Protein AF-0000000078666763 (afdb_homodimer)

Sequence (244 aa):
MKDNGSQENIHEIMAHAELDLQSIKRAIGETTLKESLISRDDNYHRKIDWNVAKRFLNIIYLHGPIRKTRLAMKTGVNSTTCTKYVTWLIEVDWIDVNDCDEFRLTQAGLAVSKRINSEDNAMKDNGSQENIHEIMAHAELDLQSIKRAIGETTLKESLISRDDNYHRKIDWNVAKRFLNIIYLHGPIRKTRLAMKTGVNSTTCTKYVTWLIEVDWIDVNDCDEFRLTQAGLAVSKRINSEDNA

pLDDT: mean 76.59, std 23.51, range [27.2, 98.56]

Foldseek 3Di:
DPPPVVVVVVVVVVVVVVVVVQVVVLCVVLVVLVVVCPPDPVVVLPDDDVVLLLLLLQCCLVVPWAAQVVSCVSSVHDSVVSSSNVSVCVVVQQWGADPVRTIHGDPNVNVVNVVVVVVVVD/DDPPVVVVVVVVVVVVVVVVVQVVVLCVVLVVLVVVCPPDPVVVLPDDDVVLLLLLLQCCLVVPWAAQVVSCVSSVHDSVVSSSNLSVCVVVQQWGADPVRTIHGDPNVNVVNVVVVVVVVD

Nearest PDB structures (foldseek):
  5eeg-assembly1_A  TM=7.976E-01  e=1.706E-03  Streptomyces peucetius
  7pga-assembly1_B  TM=7.953E-01  e=2.067E-03  Streptomyces peucetius
  5eeg-assembly1_B  TM=7.974E-01  e=2.504E-03  Streptomyces peucetius
  4wxh-assembly1_A  TM=7.885E-01  e=2.669E-03  Streptomyces peucetius
  2hr3-assembly1_A  TM=5.430E-01  e=2.669E-03  Pseudomonas aeruginosa

Solvent-accessible surface area (backbone atoms only — not comparable to full-atom values): 13274 Å² total; per-residue (Å²): 133,82,71,62,65,58,56,52,50,49,52,51,50,47,51,51,47,49,50,47,45,49,48,43,49,45,40,45,54,42,41,55,48,37,52,63,53,60,67,55,75,68,72,72,77,26,62,39,49,50,66,58,54,47,43,51,46,49,52,33,68,73,71,35,69,39,37,66,70,61,47,19,61,74,62,70,48,51,71,70,58,38,51,54,49,53,52,50,34,38,73,67,46,27,33,45,70,49,100,81,61,20,40,32,65,31,74,61,23,46,54,44,45,52,50,54,55,51,56,70,71,98,136,81,72,62,66,55,56,53,49,49,51,51,49,48,51,51,46,49,50,47,46,49,47,44,49,43,41,45,54,42,41,56,48,37,54,64,52,60,67,54,75,70,74,72,75,29,63,39,49,49,67,58,54,49,43,52,46,48,52,34,67,74,69,34,69,38,38,67,69,60,47,21,60,74,62,69,47,52,70,68,58,36,50,53,50,54,52,49,36,39,74,67,45,27,33,45,68,50,97,84,60,20,38,31,65,32,74,62,23,46,54,46,45,51,50,54,56,51,58,72,71,99

Radius of gyration: 20.9 Å; Cα contacts (8 Å, |Δi|>4): 212; chains: 2; bounding box: 66×44×47 Å

Organism: Nitrososphaera gargensis (strain Ga9.2) (NCBI:txid1237085)

InterPro domains:
  IPR036388 Winged helix-like DNA-binding domain superfamily [G3DSA:1.10.10.10] (52-113)
  IPR036390 Winged helix DNA-binding domain superfamily [SSF46785] (56-116)

Structure (mmCIF, N/CA/C/O backbone):
data_AF-0000000078666763-model_v1
#
loop_
_entity.id
_entity.type
_entity.pdbx_description
1 polymer 'ArnR1-like winged helix-turn-helix domain-containing protein'
#
loop_
_atom_site.group_PDB
_atom_site.id
_atom_site.type_symbol
_atom_site.label_atom_id
_atom_site.label_alt_id
_atom_site.label_comp_id
_atom_site.label_asym_id
_atom_site.label_entity_id
_atom_site.label_seq_id
_atom_site.pdbx_PDB_ins_code
_atom_site.Cartn_x
_atom_site.Cartn_y
_atom_site.Cartn_z
_atom_site.occupancy
_atom_site.B_iso_or_equiv
_atom_site.auth_seq_id
_atom_site.auth_comp_id
_atom_site.auth_asym_id
_atom_site.auth_atom_id
_atom_site.pdbx_PDB_model_num
ATOM 1 N N . MET A 1 1 ? 45.219 -7.219 -25.781 1 27.33 1 MET A N 1
ATOM 2 C CA . MET A 1 1 ? 44.344 -6.316 -25.031 1 27.33 1 MET A CA 1
ATOM 3 C C . MET A 1 1 ? 42.875 -6.688 -25.234 1 27.33 1 MET A C 1
ATOM 5 O O . MET A 1 1 ? 42.312 -6.473 -26.312 1 27.33 1 MET A O 1
ATOM 9 N N . LYS A 1 2 ? 42.438 -7.855 -24.812 1 40.5 2 LYS A N 1
ATOM 10 C CA . LYS A 1 2 ? 41.156 -8.539 -24.859 1 40.5 2 LYS A CA 1
ATOM 11 C C . LYS A 1 2 ? 40.031 -7.609 -24.406 1 40.5 2 LYS A C 1
ATOM 13 O O . LYS A 1 2 ? 40.219 -6.758 -23.531 1 40.5 2 LYS A O 1
ATOM 18 N N . ASP A 1 3 ? 39.094 -7.258 -25.406 1 38.22 3 ASP A N 1
ATOM 19 C CA . ASP A 1 3 ? 37.938 -6.348 -25.469 1 38.22 3 ASP A CA 1
ATOM 20 C C . ASP A 1 3 ? 36.969 -6.594 -24.312 1 38.22 3 ASP A C 1
ATOM 22 O O . ASP A 1 3 ? 36.094 -7.453 -24.406 1 38.22 3 ASP A O 1
ATOM 26 N N . ASN A 1 4 ? 37.469 -6.559 -23.109 1 48.69 4 ASN A N 1
ATOM 27 C CA . ASN A 1 4 ? 36.656 -6.555 -21.891 1 48.69 4 ASN A CA 1
ATOM 28 C C . ASN A 1 4 ? 35.562 -5.512 -21.969 1 48.69 4 ASN A C 1
ATOM 30 O O . ASN A 1 4 ? 34.75 -5.383 -21.047 1 48.69 4 ASN A O 1
ATOM 34 N N . GLY A 1 5 ? 35.781 -4.566 -22.828 1 47.94 5 GLY A N 1
ATOM 35 C CA . GLY A 1 5 ? 34.75 -3.545 -22.953 1 47.94 5 GLY A CA 1
ATOM 36 C C . GLY A 1 5 ? 33.438 -4.07 -23.531 1 47.94 5 GLY A C 1
ATOM 37 O O . GLY A 1 5 ? 32.375 -3.516 -23.266 1 47.94 5 GLY A O 1
ATOM 38 N N . SER A 1 6 ? 33.656 -5.066 -24.438 1 53.84 6 SER A N 1
ATOM 39 C CA . SER A 1 6 ? 32.469 -5.543 -25.172 1 53.84 6 SER A CA 1
ATOM 40 C C . SER A 1 6 ? 31.547 -6.363 -24.281 1 53.84 6 SER A C 1
ATOM 42 O O . SER A 1 6 ? 30.328 -6.273 -24.406 1 53.84 6 SER A O 1
ATOM 44 N N . GLN A 1 7 ? 32.125 -7.113 -23.359 1 53.16 7 GLN A N 1
ATOM 45 C CA . GLN A 1 7 ? 31.281 -7.973 -22.531 1 53.16 7 GLN A CA 1
ATOM 46 C C . GLN A 1 7 ? 30.484 -7.152 -21.516 1 53.16 7 GLN A C 1
ATOM 48 O O . GLN A 1 7 ? 29.328 -7.465 -21.25 1 53.16 7 GLN A O 1
ATOM 53 N N . GLU A 1 8 ? 31.172 -6.125 -21.031 1 50.94 8 GLU A N 1
ATOM 54 C CA . GLU A 1 8 ? 30.453 -5.277 -20.078 1 50.94 8 GLU A CA 1
ATOM 55 C C . GLU A 1 8 ? 29.297 -4.543 -20.75 1 50.94 8 GLU A C 1
ATOM 57 O O . GLU A 1 8 ? 28.234 -4.387 -20.141 1 50.94 8 GLU A O 1
ATOM 62 N N . ASN A 1 9 ? 29.516 -4.184 -21.984 1 56 9 ASN A N 1
ATOM 63 C CA . ASN A 1 9 ? 28.438 -3.504 -22.703 1 56 9 ASN A CA 1
ATOM 64 C C . ASN A 1 9 ? 27.266 -4.434 -22.969 1 56 9 ASN A C 1
ATOM 66 O O . ASN A 1 9 ? 26.109 -4.023 -22.859 1 56 9 ASN A O 1
ATOM 70 N N . ILE A 1 10 ? 27.688 -5.672 -23.172 1 52.19 10 ILE A N 1
ATOM 71 C CA . ILE A 1 10 ? 26.625 -6.641 -23.438 1 52.19 10 ILE A CA 1
ATOM 72 C C . ILE A 1 10 ? 25.859 -6.914 -22.141 1 52.19 10 ILE A C 1
ATOM 74 O O . ILE A 1 10 ? 24.641 -7.062 -22.156 1 52.19 10 ILE A O 1
ATOM 78 N N . HIS A 1 11 ? 26.516 -6.906 -20.984 1 55.94 11 HIS A N 1
ATOM 79 C CA . HIS A 1 11 ? 25.828 -7.148 -19.719 1 55.94 11 HIS A CA 1
ATOM 80 C C . HIS A 1 11 ? 24.906 -5.992 -19.359 1 55.94 11 HIS A C 1
ATOM 82 O O . HIS A 1 11 ? 23.812 -6.211 -18.844 1 55.94 11 HIS A O 1
ATOM 88 N N . GLU A 1 12 ? 25.344 -4.836 -19.703 1 54.09 12 GLU A N 1
ATOM 89 C CA . GLU A 1 12 ? 24.516 -3.658 -19.453 1 54.09 12 GLU A CA 1
ATOM 90 C C . GLU A 1 12 ? 23.297 -3.637 -20.375 1 54.09 12 GLU A C 1
ATOM 92 O O . GLU A 1 12 ? 22.188 -3.336 -19.922 1 54.09 12 GLU A O 1
ATOM 97 N N . ILE A 1 13 ? 23.516 -3.977 -21.562 1 52.81 13 ILE A N 1
ATOM 98 C CA . ILE A 1 13 ? 22.422 -4.039 -22.516 1 52.81 13 ILE A CA 1
ATOM 99 C C . ILE A 1 13 ? 21.438 -5.141 -22.125 1 52.81 13 ILE A C 1
ATOM 101 O O . ILE A 1 13 ? 20.219 -4.953 -22.188 1 52.81 13 ILE A O 1
ATOM 105 N N . MET A 1 14 ? 21.969 -6.168 -21.641 1 53.22 14 MET A N 1
ATOM 106 C CA . MET A 1 14 ? 21.109 -7.27 -21.203 1 53.22 14 MET A CA 1
ATOM 107 C C . MET A 1 14 ? 20.312 -6.883 -19.953 1 53.22 14 MET A C 1
ATOM 109 O O . MET A 1 14 ? 19.141 -7.223 -19.828 1 53.22 14 MET A O 1
ATOM 113 N N . ALA A 1 15 ? 20.969 -6.176 -19.062 1 53.22 15 ALA A N 1
ATOM 114 C CA . ALA A 1 15 ? 20.266 -5.688 -17.875 1 53.22 15 ALA A CA 1
ATOM 115 C C . ALA A 1 15 ? 19.172 -4.688 -18.266 1 53.22 15 ALA A C 1
ATOM 117 O O . ALA A 1 15 ? 18.078 -4.715 -17.703 1 53.22 15 ALA A O 1
ATOM 118 N N . HIS A 1 16 ? 19.406 -3.834 -19.109 1 53.69 16 HIS A N 1
ATOM 119 C CA . HIS A 1 16 ? 18.406 -2.885 -19.594 1 53.69 16 HIS A CA 1
ATOM 120 C C . HIS A 1 16 ? 17.281 -3.6 -20.328 1 53.69 16 HIS A C 1
ATOM 122 O O . HIS A 1 16 ? 16.109 -3.238 -20.188 1 53.69 16 HIS A O 1
ATOM 128 N N . ALA A 1 17 ? 17.75 -4.555 -21.156 1 51.25 17 ALA A N 1
ATOM 129 C CA . ALA A 1 17 ? 16.734 -5.328 -21.891 1 51.25 17 ALA A CA 1
ATOM 130 C C . ALA A 1 17 ? 15.844 -6.109 -20.922 1 51.25 17 ALA A C 1
ATOM 132 O O . ALA A 1 17 ? 14.641 -6.223 -21.156 1 51.25 17 ALA A O 1
ATOM 133 N N . GLU A 1 18 ? 16.375 -6.664 -19.922 1 51 18 GLU A N 1
ATOM 134 C CA . GLU A 1 18 ? 15.617 -7.371 -18.891 1 51 18 GLU A CA 1
ATOM 135 C C . GLU A 1 18 ? 14.688 -6.418 -18.141 1 51 18 GLU A C 1
ATOM 137 O O . GLU A 1 18 ? 13.539 -6.758 -17.844 1 51 18 GLU A O 1
ATOM 142 N N . LEU A 1 19 ? 15.133 -5.305 -17.891 1 50.69 19 LEU A N 1
ATOM 143 C CA . LEU A 1 19 ? 14.297 -4.289 -17.266 1 50.69 19 LEU A CA 1
ATOM 144 C C . LEU A 1 19 ? 13.156 -3.883 -18.203 1 50.69 19 LEU A C 1
ATOM 146 O O . LEU A 1 19 ? 12.016 -3.711 -17.75 1 50.69 19 LEU A O 1
ATOM 150 N N . ASP A 1 20 ? 13.539 -3.711 -19.422 1 49.25 20 ASP A N 1
ATOM 151 C CA . ASP A 1 20 ? 12.516 -3.408 -20.422 1 49.25 20 ASP A CA 1
ATOM 152 C C . ASP A 1 20 ? 11.516 -4.555 -20.547 1 49.25 20 ASP A C 1
ATOM 154 O O . ASP A 1 20 ? 10.305 -4.324 -20.609 1 49.25 20 ASP A O 1
ATOM 158 N N . LEU A 1 21 ? 12.055 -5.672 -20.609 1 47.97 21 LEU A N 1
ATOM 159 C CA . LEU A 1 21 ? 11.188 -6.844 -20.719 1 47.97 21 LEU A CA 1
ATOM 160 C C . LEU A 1 21 ? 10.336 -7.004 -19.453 1 47.97 21 LEU A C 1
ATOM 162 O O . LEU A 1 21 ? 9.156 -7.348 -19.547 1 47.97 21 LEU A O 1
ATOM 166 N N . GLN A 1 22 ? 10.953 -6.805 -18.391 1 50.94 22 GLN A N 1
ATOM 167 C CA . GLN A 1 22 ? 10.172 -6.836 -17.172 1 50.94 22 GLN A CA 1
ATOM 168 C C . GLN A 1 22 ? 9.133 -5.719 -17.141 1 50.94 22 GLN A C 1
ATOM 170 O O . GLN A 1 22 ? 8 -5.922 -16.688 1 50.94 22 GLN A O 1
ATOM 175 N N . SER A 1 23 ? 9.523 -4.602 -17.625 1 52.75 23 SER A N 1
ATOM 176 C CA . SER A 1 23 ? 8.578 -3.498 -17.781 1 52.75 23 SER A CA 1
ATOM 177 C C . SER A 1 23 ? 7.465 -3.859 -18.75 1 52.75 23 SER A C 1
ATOM 179 O O . SER A 1 23 ? 6.297 -3.533 -18.516 1 52.75 23 SER A O 1
ATOM 181 N N . ILE A 1 24 ? 7.906 -4.457 -19.828 1 46.31 24 ILE A N 1
ATOM 182 C CA . ILE A 1 24 ? 6.938 -4.895 -20.828 1 46.31 24 ILE A CA 1
ATOM 183 C C . ILE A 1 24 ? 6.055 -5.996 -20.25 1 46.31 24 ILE A C 1
ATOM 185 O O . ILE A 1 24 ? 4.832 -5.969 -20.406 1 46.31 24 ILE A O 1
ATOM 189 N N . LYS A 1 25 ? 6.684 -6.93 -19.766 1 47.06 25 LYS A N 1
ATOM 190 C CA . LYS A 1 25 ? 5.91 -8 -19.141 1 47.06 25 LYS A CA 1
ATOM 191 C C . LYS A 1 25 ? 5.012 -7.461 -18.031 1 47.06 25 LYS A C 1
ATOM 193 O O . LYS A 1 25 ? 3.867 -7.895 -17.891 1 47.06 25 LYS A O 1
ATOM 198 N N . ARG A 1 26 ? 5.691 -6.605 -17.344 1 48.78 26 ARG A N 1
ATOM 199 C CA . ARG A 1 26 ? 4.887 -5.863 -16.375 1 48.78 26 ARG A CA 1
ATOM 200 C C . ARG A 1 26 ? 3.773 -5.086 -17.078 1 48.78 26 ARG A C 1
ATOM 202 O O . ARG A 1 26 ? 2.635 -5.066 -16.609 1 48.78 26 ARG A O 1
ATOM 209 N N . ALA A 1 27 ? 4.074 -4.504 -18.062 1 50.03 27 ALA A N 1
ATOM 210 C CA . ALA A 1 27 ? 3.088 -3.779 -18.859 1 50.03 27 ALA A CA 1
ATOM 211 C C . ALA A 1 27 ? 2.033 -4.727 -19.422 1 50.03 27 ALA A C 1
ATOM 213 O O . ALA A 1 27 ? 0.843 -4.402 -19.438 1 50.03 27 ALA A O 1
ATOM 214 N N . ILE A 1 28 ? 2.469 -5.727 -19.891 1 48.28 28 ILE A N 1
ATOM 215 C CA . ILE A 1 28 ? 1.56 -6.719 -20.453 1 48.28 28 ILE A CA 1
ATOM 216 C C . ILE A 1 28 ? 0.741 -7.367 -19.344 1 48.28 28 ILE A C 1
ATOM 218 O O . ILE A 1 28 ? -0.472 -7.543 -19.484 1 48.28 28 ILE A O 1
ATOM 222 N N . GLY A 1 29 ? 1.419 -7.922 -18.391 1 45.53 29 GLY A N 1
ATOM 223 C CA . GLY A 1 29 ? 0.649 -8.406 -17.266 1 45.53 29 GLY A CA 1
ATOM 224 C C . GLY A 1 29 ? -0.289 -7.355 -16.688 1 45.53 29 GLY A C 1
ATOM 225 O O . GLY A 1 29 ? -1.446 -7.652 -16.391 1 45.53 29 GLY A O 1
ATOM 226 N N . GLU A 1 30 ? 0.349 -6.203 -16.594 1 46.59 30 GLU A N 1
ATOM 227 C CA . GLU A 1 30 ? -0.453 -5.047 -16.188 1 46.59 30 GLU A CA 1
ATOM 228 C C 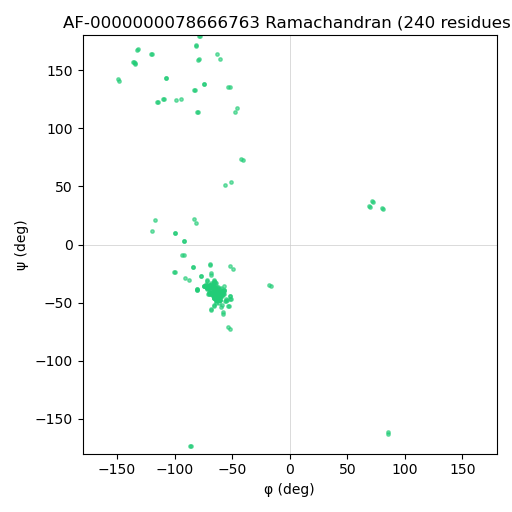. GLU A 1 30 ? -1.526 -4.738 -17.234 1 46.59 30 GLU A C 1
ATOM 230 O O . GLU A 1 30 ? -2.656 -4.395 -16.875 1 46.59 30 GLU A O 1
ATOM 235 N N . THR A 1 31 ? -1.055 -4.703 -18.406 1 47.53 31 THR A N 1
ATOM 236 C CA . THR A 1 31 ? -2.023 -4.422 -19.453 1 47.53 31 THR A CA 1
ATOM 237 C C . THR A 1 31 ? -3.148 -5.449 -19.453 1 47.53 31 THR A C 1
ATOM 239 O O . THR A 1 31 ? -4.32 -5.098 -19.594 1 47.53 31 THR A O 1
ATOM 242 N N . THR A 1 32 ? -2.828 -6.703 -19.594 1 47.62 32 THR A N 1
ATOM 243 C CA . THR A 1 32 ? -3.898 -7.691 -19.516 1 47.62 32 THR A CA 1
ATOM 244 C C . THR A 1 32 ? -4.699 -7.531 -18.234 1 47.62 32 THR A C 1
ATOM 246 O O . THR A 1 32 ? -5.93 -7.59 -18.25 1 47.62 32 THR A O 1
ATOM 249 N N . LEU A 1 33 ? -4.051 -7.527 -17.234 1 45.28 33 LEU A N 1
ATOM 250 C CA . LEU A 1 33 ? -4.73 -7.289 -15.961 1 45.28 33 LEU A CA 1
ATOM 251 C C . LEU A 1 33 ? -5.445 -5.941 -15.977 1 45.28 33 LEU A C 1
ATOM 253 O O . LEU A 1 33 ? -6.578 -5.832 -15.5 1 45.28 33 LEU A O 1
ATOM 257 N N . LYS A 1 34 ? -4.746 -4.98 -16.484 1 44.53 34 LYS A N 1
ATOM 258 C CA . LYS A 1 34 ? -5.387 -3.676 -16.641 1 44.53 34 LYS A CA 1
ATOM 259 C C . LYS A 1 34 ? -6.629 -3.771 -17.531 1 44.53 34 LYS A C 1
ATOM 261 O O . LYS A 1 34 ? -7.652 -3.146 -17.234 1 44.53 34 LYS A O 1
ATOM 266 N N . GLU A 1 35 ? -6.43 -4.316 -18.609 1 44.88 35 GLU A N 1
ATOM 267 C CA . GLU A 1 35 ? -7.617 -4.488 -19.438 1 44.88 35 GLU A CA 1
ATOM 268 C C . GLU A 1 35 ? -8.742 -5.172 -18.656 1 44.88 35 GLU A C 1
ATOM 270 O O . GLU A 1 35 ? -9.906 -4.809 -18.797 1 44.88 35 GLU A O 1
ATOM 275 N N . SER A 1 36 ? -8.438 -6.164 -18 1 42.41 36 SER A N 1
ATOM 276 C CA . SER A 1 36 ? -9.43 -6.828 -17.172 1 42.41 36 SER A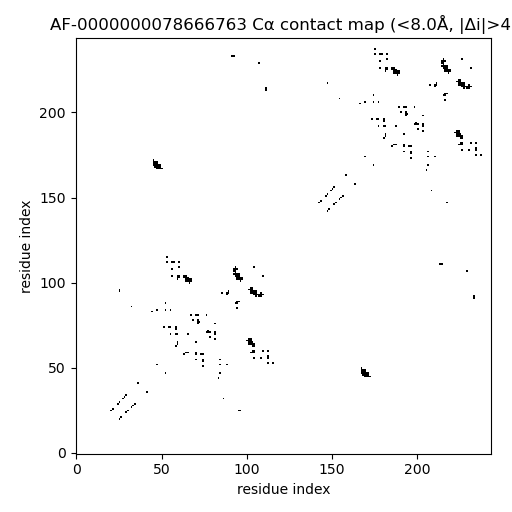 CA 1
ATOM 277 C C . SER A 1 36 ? -9.93 -5.898 -16.062 1 42.41 36 SER A C 1
ATOM 279 O O . SER A 1 36 ? -11.086 -5.98 -15.656 1 42.41 36 SER A O 1
ATOM 281 N N . LEU A 1 37 ? -9.117 -5.121 -15.531 1 41.28 37 LEU A N 1
ATOM 282 C CA . LEU A 1 37 ? -9.43 -4.125 -14.508 1 41.28 37 LEU A CA 1
ATOM 283 C C . LEU A 1 37 ? -10.164 -2.934 -15.117 1 41.28 37 LEU A C 1
ATOM 285 O O . LEU A 1 37 ? -10.938 -2.264 -14.438 1 41.28 37 LEU A O 1
ATOM 289 N N . ILE A 1 38 ? -9.812 -2.611 -16.25 1 42.47 38 ILE A N 1
ATOM 290 C CA . ILE A 1 38 ? -10.422 -1.459 -16.906 1 42.47 38 ILE A CA 1
ATOM 291 C C . ILE A 1 38 ? -11.922 -1.703 -17.078 1 42.47 38 ILE A C 1
ATOM 293 O O . ILE A 1 38 ? -12.703 -0.755 -17.203 1 42.47 38 ILE A O 1
ATOM 297 N N . SER A 1 39 ? -12.273 -2.846 -17.625 1 40.69 39 SER A N 1
ATOM 298 C CA . SER A 1 39 ? -13.688 -2.791 -17.969 1 40.69 39 SER A CA 1
ATOM 299 C C . SER A 1 39 ? -14.539 -2.4 -16.766 1 40.69 39 SER A C 1
ATOM 301 O O . SER A 1 39 ? -15.672 -1.937 -16.938 1 40.69 39 SER A O 1
ATOM 303 N N . ARG A 1 40 ? -14.617 -3.393 -15.805 1 37.53 40 ARG A N 1
ATOM 304 C CA . ARG A 1 40 ? -15.727 -3.287 -14.859 1 37.53 40 ARG A CA 1
ATOM 305 C C . ARG A 1 40 ? -15.609 -2.02 -14.023 1 37.53 40 ARG A C 1
ATOM 307 O O . ARG A 1 40 ? -14.531 -1.443 -13.906 1 37.53 40 ARG A O 1
ATOM 314 N N . ASP A 1 41 ? -16.75 -1.505 -13.258 1 41.44 41 ASP A N 1
ATOM 315 C CA . ASP A 1 41 ? -17.047 -0.336 -12.438 1 41.44 41 ASP A CA 1
ATOM 316 C C . ASP A 1 41 ? -15.875 0.007 -11.516 1 41.44 41 ASP A C 1
ATOM 318 O O . ASP A 1 41 ? -15.555 -0.753 -10.602 1 41.44 41 ASP A O 1
ATOM 322 N N . ASP A 1 42 ? -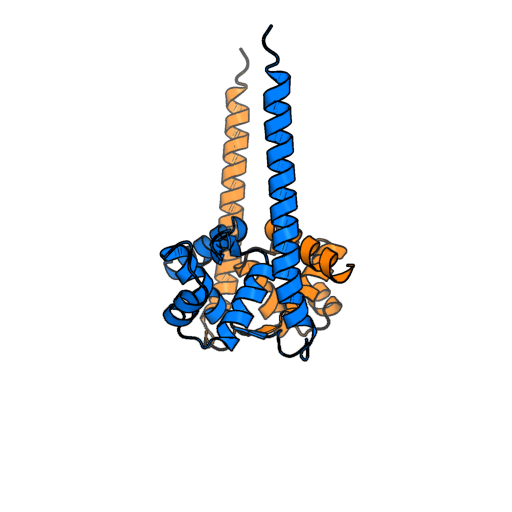14.797 0.547 -12.031 1 45.12 42 ASP A N 1
ATOM 323 C CA . ASP A 1 42 ? -13.547 1.057 -11.461 1 45.12 42 ASP A CA 1
ATOM 324 C C . ASP A 1 42 ? -13.688 1.32 -9.969 1 45.12 42 ASP A C 1
ATOM 326 O O . ASP A 1 42 ? -12.695 1.359 -9.242 1 45.12 42 ASP A O 1
ATOM 330 N N . ASN A 1 43 ? -14.867 1.746 -9.664 1 47.09 43 ASN A N 1
ATOM 331 C CA . ASN A 1 43 ? -15.141 2.238 -8.32 1 47.09 43 ASN A CA 1
ATOM 332 C C . ASN A 1 43 ? -15.055 1.118 -7.289 1 47.09 43 ASN A C 1
ATOM 334 O O . ASN A 1 43 ? -14.734 1.364 -6.125 1 47.09 43 ASN A O 1
ATOM 338 N N . TYR A 1 44 ? -15.695 -0.039 -7.727 1 45.53 44 TYR A N 1
ATOM 339 C CA . TYR A 1 44 ? -15.844 -1.143 -6.785 1 45.53 44 TYR A CA 1
ATOM 340 C C . TYR A 1 44 ? -14.484 -1.59 -6.25 1 45.53 44 TYR A C 1
ATOM 342 O O . TYR A 1 44 ? -14.352 -1.908 -5.066 1 45.53 44 TYR A O 1
ATOM 350 N N . HIS A 1 45 ? -13.5 -1.521 -7.133 1 53.06 45 HIS A N 1
ATOM 351 C CA . HIS A 1 45 ? -12.242 -2.242 -6.949 1 53.06 45 HIS A CA 1
ATOM 352 C C . HIS A 1 45 ? -11.289 -1.468 -6.043 1 53.06 45 HIS A C 1
ATOM 354 O O . HIS A 1 45 ? -10.133 -1.863 -5.867 1 53.06 45 HIS A O 1
ATOM 360 N N . ARG A 1 46 ? -12.102 -0.581 -5.27 1 72.38 46 ARG A N 1
ATOM 361 C CA . ARG A 1 46 ? -11 0.207 -4.727 1 72.38 46 ARG A CA 1
ATOM 362 C C . ARG A 1 46 ? -10.969 0.126 -3.205 1 72.38 46 ARG A C 1
ATOM 364 O O . ARG A 1 46 ? -10.242 0.879 -2.555 1 72.38 46 ARG A O 1
ATOM 371 N N . LYS A 1 47 ? -11.789 -0.833 -2.771 1 91 47 LYS A N 1
ATOM 372 C CA . LYS A 1 47 ? -11.734 -1.013 -1.323 1 91 47 LYS A CA 1
ATOM 373 C C . LYS A 1 47 ? -10.828 -2.186 -0.953 1 91 47 LYS A C 1
ATOM 375 O O . LYS A 1 47 ? -11.07 -3.32 -1.367 1 91 47 LYS A O 1
ATOM 380 N N . ILE A 1 48 ? -9.898 -1.95 -0.171 1 93.56 48 ILE A N 1
ATOM 381 C CA . ILE A 1 48 ? -8.93 -2.953 0.248 1 93.56 48 ILE A CA 1
ATOM 382 C C . ILE A 1 48 ? -9.078 -3.219 1.745 1 93.56 48 ILE A C 1
ATOM 384 O O . ILE A 1 48 ? -9.141 -2.283 2.545 1 93.56 48 ILE A O 1
ATOM 388 N N . ASP A 1 49 ? -9.312 -4.461 2.002 1 93.62 49 ASP A N 1
ATOM 389 C CA . ASP A 1 49 ? -9.148 -4.887 3.389 1 93.62 49 ASP A CA 1
ATOM 390 C C . ASP A 1 49 ? -7.676 -5.129 3.719 1 93.62 49 ASP A C 1
ATOM 392 O O . ASP A 1 49 ? -7.066 -6.074 3.213 1 93.62 49 ASP A O 1
ATOM 396 N N . TRP A 1 50 ? -7.117 -4.379 4.555 1 93.19 50 TRP A N 1
ATOM 397 C CA . TRP A 1 50 ? -5.688 -4.402 4.832 1 93.19 50 TRP A CA 1
ATOM 398 C C . TRP A 1 50 ? -5.277 -5.73 5.461 1 93.19 50 TRP A C 1
ATOM 400 O O . TRP A 1 50 ? -4.18 -6.234 5.207 1 93.19 50 TRP A O 1
ATOM 410 N N . ASN A 1 51 ? -6.137 -6.371 6.242 1 92.31 51 ASN A N 1
ATOM 411 C CA . ASN A 1 51 ? -5.809 -7.668 6.828 1 92.31 51 ASN A CA 1
ATOM 412 C C . ASN A 1 51 ? -5.703 -8.758 5.762 1 92.31 51 ASN A C 1
ATOM 414 O O . ASN A 1 51 ? -4.867 -9.656 5.859 1 92.31 51 ASN A O 1
ATOM 418 N N . VAL A 1 52 ? -6.566 -8.609 4.797 1 94.88 52 VAL A N 1
ATOM 419 C CA . VAL A 1 52 ? -6.5 -9.562 3.695 1 94.88 52 VAL A CA 1
ATOM 420 C C . VAL A 1 52 ? -5.223 -9.336 2.891 1 94.88 52 VAL A C 1
ATOM 422 O O . VAL A 1 52 ? -4.512 -10.289 2.561 1 94.88 52 VAL A O 1
ATOM 425 N N . ALA A 1 53 ? -4.875 -8.086 2.627 1 96.12 53 ALA A N 1
ATOM 426 C CA . ALA A 1 53 ? -3.637 -7.766 1.919 1 96.12 53 ALA A CA 1
ATOM 427 C C . ALA A 1 53 ? -2.422 -8.297 2.672 1 96.12 53 ALA A C 1
ATOM 429 O O . ALA A 1 53 ? -1.51 -8.867 2.066 1 96.12 53 ALA A O 1
ATOM 430 N N . LYS A 1 54 ? -2.436 -8.188 3.969 1 95.38 54 LYS A N 1
ATOM 431 C CA . LYS A 1 54 ? -1.355 -8.703 4.805 1 95.38 54 LYS A CA 1
ATOM 432 C C . LYS A 1 54 ? -1.237 -10.219 4.68 1 95.38 54 LYS A C 1
ATOM 434 O O . LYS A 1 54 ? -0.131 -10.766 4.66 1 95.38 54 LYS A O 1
ATOM 439 N N . ARG A 1 55 ? -2.363 -10.828 4.609 1 95.81 55 ARG A N 1
ATOM 440 C CA . ARG A 1 55 ? -2.369 -12.281 4.477 1 95.81 55 ARG A CA 1
ATOM 441 C C . ARG A 1 55 ? -1.686 -12.711 3.184 1 95.81 55 ARG A C 1
ATOM 443 O O . ARG A 1 55 ? -0.916 -13.68 3.174 1 95.81 55 ARG A O 1
ATOM 450 N N . PHE A 1 56 ? -1.969 -12.023 2.131 1 97.81 56 PHE A N 1
ATOM 451 C CA . PHE A 1 56 ? -1.32 -12.32 0.859 1 97.81 56 PHE A CA 1
ATOM 452 C C . PHE A 1 56 ? 0.19 -12.156 0.969 1 97.81 56 PHE A C 1
ATOM 454 O O . PHE A 1 56 ? 0.948 -13.047 0.583 1 97.81 56 PHE A O 1
ATOM 461 N N . LEU A 1 57 ? 0.614 -11.047 1.539 1 97.81 57 LEU A N 1
ATOM 462 C CA . LEU A 1 57 ? 2.033 -10.742 1.682 1 97.81 57 LEU A CA 1
ATOM 463 C C . LEU A 1 57 ? 2.727 -11.789 2.555 1 97.81 57 LEU A C 1
ATOM 465 O O . LEU A 1 57 ? 3.82 -12.25 2.227 1 97.81 57 LEU A O 1
ATOM 469 N N . ASN A 1 58 ? 2.029 -12.141 3.586 1 96.81 58 ASN A N 1
ATOM 470 C CA . ASN A 1 58 ? 2.604 -13.094 4.531 1 96.81 58 ASN A CA 1
ATOM 471 C C . ASN A 1 58 ? 2.799 -14.469 3.893 1 96.81 58 ASN A C 1
ATOM 473 O O . ASN A 1 58 ? 3.838 -15.102 4.082 1 96.81 58 ASN A O 1
ATOM 477 N N . ILE A 1 59 ? 1.809 -14.922 3.146 1 98.06 59 ILE A N 1
ATOM 478 C CA . ILE A 1 59 ? 1.882 -16.234 2.508 1 98.06 59 ILE A CA 1
ATOM 479 C C . ILE A 1 59 ? 3.016 -16.25 1.484 1 98.06 59 ILE A C 1
ATOM 481 O O . ILE A 1 59 ? 3.799 -17.203 1.43 1 98.06 59 ILE A O 1
ATOM 485 N N . ILE A 1 60 ? 3.137 -15.18 0.716 1 98.44 60 ILE A N 1
ATOM 486 C CA . ILE A 1 60 ? 4.184 -15.117 -0.298 1 98.44 60 ILE A CA 1
ATOM 487 C C . ILE A 1 60 ? 5.547 -14.992 0.377 1 98.44 60 ILE A C 1
ATOM 489 O O . ILE A 1 60 ? 6.535 -15.562 -0.093 1 98.44 60 ILE A O 1
ATOM 493 N N . TYR A 1 61 ? 5.574 -14.25 1.438 1 97.5 61 TYR A N 1
ATOM 494 C CA . TYR A 1 61 ? 6.805 -14.062 2.203 1 97.5 61 TYR A CA 1
ATOM 495 C C . TYR A 1 61 ? 7.297 -15.391 2.764 1 97.5 61 TYR A C 1
ATOM 497 O O . TYR A 1 61 ? 8.484 -15.711 2.666 1 97.5 61 TYR A O 1
ATOM 505 N N . LEU A 1 62 ? 6.43 -16.172 3.307 1 96.44 62 LEU A N 1
ATOM 506 C CA . LEU A 1 62 ? 6.777 -17.406 3.986 1 96.44 62 LEU A CA 1
ATOM 507 C C . LEU A 1 62 ? 7.012 -18.531 2.982 1 96.44 62 LEU A C 1
ATOM 509 O O . LEU A 1 62 ? 7.93 -19.344 3.152 1 96.44 62 LEU A O 1
ATOM 513 N N . HIS A 1 63 ? 6.234 -18.641 1.917 1 96.69 63 HIS A N 1
ATOM 514 C CA . HIS A 1 63 ? 6.254 -19.734 0.961 1 96.69 63 HIS A CA 1
ATOM 515 C C . HIS A 1 63 ? 7.266 -19.484 -0.152 1 96.69 63 HIS A C 1
ATOM 517 O O . HIS A 1 63 ? 7.836 -20.422 -0.706 1 96.69 63 HIS A O 1
ATOM 523 N N . GLY A 1 64 ? 7.484 -18.203 -0.468 1 97.31 64 GLY A N 1
ATOM 524 C CA . GLY A 1 64 ? 8.195 -17.859 -1.688 1 97.31 64 GLY A CA 1
ATOM 525 C C . GLY A 1 64 ? 7.301 -17.797 -2.91 1 97.31 64 GLY A C 1
ATOM 526 O O . GLY A 1 64 ? 6.086 -17.625 -2.787 1 97.31 64 GLY A O 1
ATOM 527 N N . PRO A 1 65 ? 7.895 -17.875 -4.074 1 98.31 65 PRO A N 1
ATOM 528 C CA . PRO A 1 65 ? 7.094 -17.797 -5.301 1 98.31 65 PRO A CA 1
ATOM 529 C C . PRO A 1 65 ? 5.949 -18.812 -5.312 1 98.31 65 PRO A C 1
ATOM 531 O O . PRO A 1 65 ? 6.145 -19.984 -4.949 1 98.31 65 PRO A O 1
ATOM 534 N N . ILE A 1 66 ? 4.703 -18.359 -5.742 1 98.56 66 ILE A N 1
ATOM 535 C CA . ILE A 1 66 ? 3.512 -19.203 -5.605 1 98.56 66 ILE A CA 1
ATOM 536 C C . ILE A 1 66 ? 2.535 -18.891 -6.738 1 98.56 66 ILE A C 1
ATOM 538 O O . ILE A 1 66 ? 2.344 -17.734 -7.105 1 98.56 66 ILE A O 1
ATOM 542 N N . ARG A 1 67 ? 1.91 -19.891 -7.223 1 98.38 67 ARG A N 1
ATOM 543 C CA . ARG A 1 67 ? 0.924 -19.734 -8.289 1 9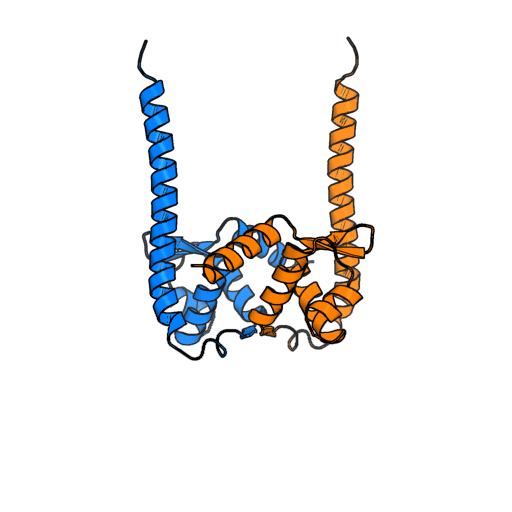8.38 67 ARG A CA 1
ATOM 544 C C . ARG A 1 67 ? -0.409 -19.25 -7.73 1 98.38 67 ARG A C 1
ATOM 546 O O . ARG A 1 67 ? -0.71 -19.453 -6.555 1 98.38 67 ARG A O 1
ATOM 553 N N . LYS A 1 68 ? -1.228 -18.656 -8.602 1 97.69 68 LYS A N 1
ATOM 554 C CA . LYS A 1 68 ? -2.484 -18.016 -8.227 1 97.69 68 LYS A CA 1
ATOM 555 C C . LYS A 1 68 ? -3.387 -18.984 -7.465 1 97.69 68 LYS A C 1
ATOM 557 O O . LYS A 1 68 ? -3.934 -18.641 -6.414 1 97.69 68 LYS A O 1
ATOM 562 N N . THR A 1 69 ? -3.521 -20.188 -8.055 1 97.25 69 THR A N 1
ATOM 563 C CA . THR A 1 69 ? -4.445 -21.156 -7.473 1 97.25 69 THR A CA 1
ATOM 564 C C . THR A 1 69 ? -4.023 -21.516 -6.055 1 97.25 69 THR A C 1
ATOM 566 O O . THR A 1 69 ? -4.855 -21.562 -5.145 1 97.25 69 THR A O 1
ATOM 569 N N . ARG A 1 70 ? -2.752 -21.828 -5.828 1 98.31 70 ARG A N 1
ATOM 570 C CA . ARG A 1 70 ? -2.234 -22.156 -4.508 1 98.31 70 ARG A CA 1
ATOM 571 C C . ARG A 1 70 ? -2.324 -20.969 -3.561 1 98.31 70 ARG A C 1
ATOM 573 O O . ARG A 1 70 ? -2.617 -21.141 -2.375 1 98.31 70 ARG A O 1
ATOM 580 N N . LEU A 1 71 ? -2.08 -19.781 -4.07 1 98.44 71 LEU A N 1
ATOM 581 C CA . LEU A 1 71 ? -2.193 -18.578 -3.271 1 98.44 71 LEU A CA 1
ATOM 582 C C . LEU A 1 71 ? -3.623 -18.375 -2.775 1 98.44 71 LEU A C 1
ATOM 584 O O . LEU A 1 71 ? -3.84 -18.078 -1.6 1 98.44 71 LEU A O 1
ATOM 588 N N . ALA A 1 72 ? -4.609 -18.578 -3.68 1 97.88 72 ALA A N 1
ATOM 589 C CA . ALA A 1 72 ? -6.02 -18.453 -3.305 1 97.88 72 ALA A CA 1
ATOM 590 C C . ALA A 1 72 ? -6.371 -19.438 -2.193 1 97.88 72 ALA A C 1
ATOM 592 O O . ALA A 1 72 ? -7.012 -19.078 -1.206 1 97.88 72 ALA A O 1
ATOM 593 N N . MET A 1 73 ? -5.855 -20.625 -2.352 1 98.19 73 MET A N 1
ATOM 594 C CA . MET A 1 73 ? -6.129 -21.672 -1.366 1 98.19 73 MET A CA 1
ATOM 595 C C . MET A 1 73 ? -5.504 -21.328 -0.02 1 98.19 73 MET A C 1
ATOM 597 O O . MET A 1 73 ? -6.16 -21.422 1.018 1 98.19 73 MET A O 1
ATOM 601 N N . LYS A 1 74 ? -4.324 -20.922 -0.023 1 97.88 74 LYS A N 1
ATOM 602 C CA . LYS A 1 74 ? -3.592 -20.672 1.215 1 97.88 74 LYS A CA 1
ATOM 603 C C . LYS A 1 74 ? -4.098 -19.422 1.914 1 97.88 74 LYS A C 1
ATOM 605 O O . LYS A 1 74 ? -4.016 -19.312 3.139 1 97.88 74 LYS A O 1
ATOM 610 N N . THR A 1 75 ? -4.59 -18.406 1.188 1 97.25 75 THR A N 1
ATOM 611 C CA . THR A 1 75 ? -5.109 -17.188 1.773 1 97.25 75 THR A CA 1
ATOM 612 C C . THR A 1 75 ? -6.562 -17.359 2.201 1 97.25 75 THR A C 1
ATOM 614 O O . THR A 1 75 ? -7.109 -16.531 2.932 1 97.25 75 THR A O 1
ATOM 617 N N . GLY A 1 76 ? -7.199 -18.344 1.662 1 96.94 76 GLY A N 1
ATOM 618 C CA . GLY A 1 76 ? -8.578 -18.625 2.039 1 96.94 76 GLY A CA 1
ATOM 619 C C . GLY A 1 76 ? -9.578 -17.734 1.339 1 96.94 76 GLY A C 1
ATOM 620 O O . GLY A 1 76 ? -10.586 -17.344 1.932 1 96.94 76 GLY A O 1
ATOM 621 N N . VAL A 1 77 ? -9.297 -17.312 0.173 1 96.5 77 VAL A N 1
ATOM 622 C CA . VAL A 1 77 ? -10.219 -16.453 -0.566 1 96.5 77 VAL A CA 1
ATOM 623 C C . VAL A 1 77 ? -10.625 -17.141 -1.871 1 96.5 77 VAL A C 1
ATOM 625 O O . VAL A 1 77 ? -9.992 -18.109 -2.295 1 96.5 77 VAL A O 1
ATOM 628 N N . ASN A 1 78 ? -11.68 -16.672 -2.506 1 95.5 78 ASN A N 1
ATOM 629 C CA . ASN A 1 78 ? -12.07 -17.188 -3.816 1 95.5 78 ASN A CA 1
ATOM 630 C C . ASN A 1 78 ? -11.258 -16.547 -4.934 1 95.5 78 ASN A C 1
ATOM 632 O O . ASN A 1 78 ? -10.531 -15.578 -4.699 1 95.5 78 ASN A O 1
ATOM 636 N N . SER A 1 79 ? -11.414 -17.062 -6.09 1 95 79 SER A N 1
ATOM 637 C CA . SER A 1 79 ? -10.617 -16.656 -7.238 1 95 79 SER A CA 1
ATOM 638 C C . SER A 1 79 ? -10.805 -15.172 -7.539 1 95 79 SER A C 1
ATOM 640 O O . SER A 1 79 ? -9.852 -14.477 -7.906 1 95 79 SER A O 1
ATOM 642 N N . THR A 1 80 ? -11.969 -14.633 -7.406 1 93.38 80 THR A N 1
ATOM 643 C CA . THR A 1 80 ? -12.273 -13.227 -7.668 1 93.38 80 THR A CA 1
ATOM 644 C C . THR A 1 80 ? -11.547 -12.328 -6.676 1 93.38 80 THR A C 1
ATOM 646 O O . THR A 1 80 ? -10.891 -11.359 -7.066 1 93.38 80 THR A O 1
ATOM 649 N N . THR A 1 81 ? -11.648 -12.742 -5.41 1 94.5 81 THR A N 1
ATOM 650 C CA . THR A 1 81 ? -10.977 -11.977 -4.367 1 94.5 81 THR A CA 1
ATOM 651 C C . THR A 1 81 ? -9.461 -12.07 -4.52 1 94.5 81 THR A C 1
ATOM 653 O O . THR A 1 81 ? -8.75 -11.078 -4.328 1 94.5 81 THR A O 1
ATOM 656 N N . CYS A 1 82 ? -8.984 -13.211 -4.91 1 96.88 82 CYS A N 1
ATOM 657 C CA . CYS A 1 82 ? -7.559 -13.383 -5.145 1 96.88 82 CYS A CA 1
ATOM 658 C C . CYS A 1 82 ? -7.074 -12.453 -6.25 1 96.88 82 CYS A C 1
ATOM 660 O O . CYS A 1 82 ? -6.078 -11.742 -6.078 1 96.88 82 CYS A O 1
ATOM 662 N N . THR A 1 83 ? -7.742 -12.398 -7.309 1 95.62 83 THR A N 1
ATOM 663 C CA . THR A 1 83 ? -7.387 -11.555 -8.445 1 95.62 83 THR A CA 1
ATOM 664 C C . THR A 1 83 ? -7.383 -10.078 -8.039 1 95.62 83 THR A C 1
ATOM 666 O O . THR A 1 83 ? -6.473 -9.336 -8.406 1 95.62 83 THR A O 1
ATOM 669 N N . LYS A 1 84 ? -8.391 -9.688 -7.27 1 93.62 84 LYS A N 1
ATOM 670 C CA . LYS A 1 84 ? -8.477 -8.312 -6.781 1 93.62 84 LYS A CA 1
ATOM 671 C C . LYS A 1 84 ? -7.207 -7.918 -6.031 1 93.62 84 LYS A C 1
ATOM 673 O O . LYS A 1 84 ? -6.59 -6.895 -6.336 1 93.62 84 LYS A O 1
ATOM 678 N N . TYR A 1 85 ? -6.801 -8.727 -5.211 1 96.38 85 TYR A N 1
ATOM 679 C CA . TYR A 1 85 ? -5.707 -8.367 -4.316 1 96.38 85 TYR A CA 1
ATOM 680 C C . TYR A 1 85 ? -4.363 -8.5 -5.02 1 96.38 85 TYR A C 1
ATOM 682 O O . TYR A 1 85 ? -3.465 -7.676 -4.816 1 96.38 85 TYR A O 1
ATOM 690 N N . VAL A 1 86 ? -4.176 -9.508 -5.836 1 96.75 86 VAL A N 1
ATOM 691 C CA . VAL A 1 86 ? -2.896 -9.617 -6.527 1 96.75 86 VAL A CA 1
ATOM 692 C C . VAL A 1 86 ? -2.74 -8.469 -7.52 1 96.75 86 VAL A C 1
ATOM 694 O O . VAL A 1 86 ? -1.642 -7.938 -7.695 1 96.75 86 VAL A O 1
ATOM 697 N N . THR A 1 87 ? -3.818 -8.047 -8.141 1 93.06 87 THR A N 1
ATOM 698 C CA . THR A 1 87 ? -3.777 -6.91 -9.047 1 93.06 87 THR A CA 1
ATOM 699 C C . THR A 1 87 ? -3.377 -5.641 -8.305 1 93.06 87 THR A C 1
ATOM 701 O O . THR A 1 87 ? -2.531 -4.879 -8.781 1 93.06 87 THR A O 1
ATOM 704 N N . TRP A 1 88 ? -3.926 -5.441 -7.168 1 93.31 88 TRP A N 1
ATOM 705 C CA . TRP A 1 88 ? -3.619 -4.254 -6.379 1 93.31 88 TRP A CA 1
ATOM 706 C C . TRP A 1 88 ? -2.184 -4.301 -5.859 1 93.31 88 TRP A C 1
ATOM 708 O O . TRP A 1 88 ? -1.468 -3.297 -5.91 1 93.31 88 TRP A O 1
ATOM 718 N N . LEU A 1 89 ? -1.739 -5.441 -5.41 1 96.56 89 LEU A N 1
ATOM 719 C CA . LEU A 1 89 ? -0.389 -5.602 -4.883 1 96.56 89 LEU A CA 1
ATOM 720 C C . LEU A 1 89 ? 0.653 -5.367 -5.973 1 96.56 89 LEU A C 1
ATOM 722 O O . LEU A 1 89 ? 1.744 -4.863 -5.695 1 96.56 89 LEU A O 1
ATOM 726 N N . ILE A 1 90 ? 0.259 -5.746 -7.176 1 94.56 90 ILE A N 1
ATOM 727 C CA . ILE A 1 90 ? 1.119 -5.453 -8.312 1 94.56 90 ILE A CA 1
ATOM 728 C C . ILE A 1 90 ? 1.117 -3.951 -8.594 1 94.56 90 ILE A C 1
ATOM 730 O O . ILE A 1 90 ? 2.172 -3.355 -8.828 1 94.56 90 ILE A O 1
ATOM 734 N N . GLU A 1 91 ? -0.073 -3.354 -8.531 1 90.38 91 GLU A N 1
ATOM 735 C CA . GLU A 1 91 ? -0.207 -1.919 -8.766 1 90.38 91 GLU A CA 1
ATOM 736 C C . GLU A 1 91 ? 0.673 -1.119 -7.812 1 90.38 91 GLU A C 1
ATOM 738 O O . GLU A 1 91 ? 1.313 -0.146 -8.219 1 90.38 91 GLU A O 1
ATOM 743 N N . VAL A 1 92 ? 0.739 -1.56 -6.559 1 93.62 92 VAL A N 1
ATOM 744 C CA . VAL A 1 92 ? 1.496 -0.79 -5.578 1 93.62 92 VAL A CA 1
ATOM 745 C C . VAL A 1 92 ? 2.936 -1.299 -5.52 1 93.62 92 VAL A C 1
ATOM 747 O O . VAL A 1 92 ? 3.715 -0.876 -4.664 1 93.62 92 VAL A O 1
ATOM 750 N N . ASP A 1 93 ? 3.322 -2.27 -6.348 1 95.44 93 ASP A N 1
ATOM 751 C CA . ASP A 1 93 ? 4.672 -2.779 -6.574 1 95.44 93 ASP A CA 1
ATOM 752 C C . ASP A 1 93 ? 5.156 -3.598 -5.379 1 95.44 93 ASP A C 1
ATOM 754 O O . ASP A 1 93 ? 6.32 -3.51 -4.992 1 95.44 93 ASP A O 1
ATOM 758 N N . TRP A 1 94 ? 4.352 -4.32 -4.762 1 97.94 94 TRP A N 1
ATOM 759 C CA . TRP A 1 94 ? 4.758 -5.152 -3.633 1 97.94 94 TRP A CA 1
ATOM 760 C C . TRP A 1 94 ? 4.961 -6.598 -4.066 1 97.94 94 TRP A C 1
ATOM 762 O O . TRP A 1 94 ? 5.703 -7.348 -3.426 1 97.94 94 TRP A O 1
ATOM 772 N N . ILE A 1 95 ? 4.285 -6.969 -5.203 1 98.31 95 ILE A N 1
ATOM 773 C CA . ILE A 1 95 ? 4.539 -8.289 -5.766 1 98.31 95 ILE A CA 1
ATOM 774 C C . ILE A 1 95 ? 4.734 -8.18 -7.277 1 98.31 95 ILE A C 1
ATOM 776 O O . ILE A 1 95 ? 4.367 -7.172 -7.883 1 98.31 95 ILE A O 1
ATOM 780 N N . ASP A 1 96 ? 5.387 -9.078 -7.832 1 97.69 96 ASP A N 1
ATOM 781 C CA . ASP A 1 96 ? 5.555 -9.234 -9.273 1 97.69 96 ASP A CA 1
ATOM 782 C C . ASP A 1 96 ? 5.301 -10.68 -9.703 1 97.69 96 ASP A C 1
ATOM 784 O O . ASP A 1 96 ? 5.102 -11.555 -8.859 1 97.69 96 ASP A O 1
ATOM 788 N N . VAL A 1 97 ? 5.172 -10.914 -10.977 1 97.19 97 VAL A N 1
ATOM 789 C CA . VAL A 1 97 ? 4.961 -12.234 -11.555 1 97.19 97 VAL A CA 1
ATOM 790 C C . VAL A 1 97 ? 6.215 -12.688 -12.297 1 97.19 97 VAL A C 1
ATOM 792 O O . VAL A 1 97 ? 6.734 -11.953 -13.148 1 97.19 97 VAL A O 1
ATOM 795 N N . ASN A 1 98 ? 6.691 -13.844 -11.93 1 96.62 98 ASN A N 1
ATOM 796 C CA . ASN A 1 98 ? 7.91 -14.297 -12.586 1 96.62 98 ASN A CA 1
ATOM 797 C C . ASN A 1 98 ? 7.598 -15.039 -13.891 1 96.62 98 ASN A C 1
ATOM 799 O O . ASN A 1 98 ? 6.441 -15.086 -14.32 1 96.62 98 ASN A O 1
ATOM 803 N N . ASP A 1 99 ? 8.594 -15.625 -14.539 1 94.81 99 ASP A N 1
ATOM 804 C CA . ASP A 1 99 ? 8.477 -16.281 -15.844 1 94.81 99 ASP A CA 1
ATOM 805 C C . ASP A 1 99 ? 7.648 -17.562 -15.742 1 94.81 99 ASP A C 1
ATOM 807 O O . ASP A 1 99 ? 7.148 -18.062 -16.75 1 94.81 99 ASP A O 1
ATOM 811 N N . CYS A 1 100 ? 7.473 -18.078 -14.578 1 96.5 100 CYS A N 1
ATOM 812 C CA . CYS A 1 100 ? 6.727 -19.297 -14.344 1 96.5 100 CYS A CA 1
ATOM 813 C C . CYS A 1 100 ? 5.309 -19 -13.875 1 96.5 100 CYS A C 1
ATOM 815 O O . CYS A 1 100 ? 4.629 -19.875 -13.336 1 96.5 100 CYS A O 1
ATOM 817 N N . ASP A 1 101 ? 4.887 -17.734 -13.938 1 95.69 101 ASP A N 1
ATOM 818 C CA . ASP A 1 101 ? 3.543 -17.312 -13.57 1 95.69 101 ASP A CA 1
ATOM 819 C C . ASP A 1 101 ? 3.328 -17.422 -12.062 1 95.69 101 ASP A C 1
ATOM 821 O O . ASP A 1 101 ? 2.252 -17.812 -11.609 1 95.69 101 ASP A O 1
ATOM 825 N N . GLU A 1 102 ? 4.352 -17.219 -11.375 1 98.5 102 GLU A N 1
ATOM 826 C CA . GLU A 1 102 ? 4.277 -17.219 -9.914 1 98.5 102 GLU A CA 1
ATOM 827 C C . GLU A 1 102 ? 4.414 -15.805 -9.359 1 98.5 102 GLU A C 1
ATOM 829 O O . GLU A 1 102 ? 5.18 -15 -9.883 1 98.5 102 GLU A O 1
ATOM 834 N N . PHE A 1 103 ? 3.662 -15.594 -8.312 1 98.56 103 PHE A N 1
ATOM 835 C CA . PHE A 1 103 ? 3.773 -14.32 -7.609 1 98.56 103 PHE A CA 1
ATOM 836 C C . PHE A 1 103 ? 4.945 -14.336 -6.637 1 98.56 103 PHE A C 1
ATOM 838 O O . PHE A 1 103 ? 5.164 -15.328 -5.938 1 98.56 103 PHE A O 1
ATOM 845 N N . ARG A 1 104 ? 5.734 -13.328 -6.645 1 98.56 104 ARG A N 1
ATOM 846 C CA . ARG A 1 104 ? 6.844 -13.164 -5.711 1 98.56 104 ARG A CA 1
ATOM 847 C C . ARG A 1 104 ? 6.902 -11.742 -5.168 1 98.56 104 ARG A C 1
ATOM 849 O O . ARG A 1 104 ? 6.371 -10.812 -5.781 1 98.56 104 ARG A O 1
ATOM 856 N N . LEU A 1 105 ? 7.516 -11.555 -4.016 1 98.44 105 LEU A N 1
ATOM 857 C CA . LEU A 1 105 ? 7.676 -10.227 -3.436 1 98.44 105 LEU A CA 1
ATOM 858 C C . LEU A 1 105 ? 8.742 -9.43 -4.18 1 98.44 105 LEU A C 1
ATOM 860 O O . LEU A 1 105 ? 9.773 -9.977 -4.562 1 98.44 105 LEU A O 1
ATOM 864 N N . THR A 1 106 ? 8.453 -8.195 -4.395 1 97.88 106 THR A N 1
ATOM 865 C CA . THR A 1 106 ? 9.5 -7.262 -4.809 1 97.88 106 THR A CA 1
ATOM 866 C C . THR A 1 106 ? 10.344 -6.832 -3.613 1 97.88 106 THR A C 1
ATOM 868 O O . THR A 1 106 ? 10.109 -7.277 -2.488 1 97.88 106 THR A O 1
ATOM 871 N N . GLN A 1 107 ? 11.328 -5.996 -3.893 1 96.62 107 GLN A N 1
ATOM 872 C CA . GLN A 1 107 ? 12.094 -5.434 -2.787 1 96.62 107 GLN A CA 1
ATOM 873 C C . GLN A 1 107 ? 11.195 -4.605 -1.864 1 96.62 107 GLN A C 1
ATOM 875 O O . GLN A 1 107 ? 11.32 -4.691 -0.64 1 96.62 107 GLN A O 1
ATOM 880 N N . ALA A 1 108 ? 10.281 -3.795 -2.432 1 96.31 108 ALA A N 1
ATOM 881 C CA . ALA A 1 108 ? 9.344 -2.994 -1.653 1 96.31 108 ALA A CA 1
ATOM 882 C C . ALA A 1 108 ? 8.398 -3.883 -0.851 1 96.31 108 ALA A C 1
ATOM 884 O O . ALA A 1 108 ? 8.125 -3.611 0.321 1 96.31 108 ALA A O 1
ATOM 885 N N . GLY A 1 109 ? 7.945 -4.965 -1.453 1 97.38 109 GLY A N 1
ATOM 886 C CA . GLY A 1 109 ? 7.074 -5.918 -0.786 1 97.38 109 GLY A CA 1
ATOM 887 C C . GLY A 1 109 ? 7.742 -6.621 0.381 1 97.38 109 GLY A C 1
ATOM 888 O O . GLY A 1 109 ? 7.113 -6.844 1.42 1 97.38 109 GLY A O 1
ATOM 889 N N . LEU A 1 110 ? 8.969 -6.949 0.164 1 97.19 110 LEU A N 1
ATOM 890 C CA . LEU A 1 110 ? 9.75 -7.578 1.226 1 97.19 110 LEU A CA 1
ATOM 891 C C . LEU A 1 110 ? 9.906 -6.637 2.414 1 97.19 110 LEU A C 1
ATOM 893 O O . LEU A 1 110 ? 9.758 -7.055 3.566 1 97.19 110 LEU A O 1
ATOM 897 N N . ALA A 1 111 ? 10.195 -5.406 2.141 1 95.56 111 ALA A N 1
ATOM 898 C CA . ALA A 1 111 ? 10.367 -4.41 3.195 1 95.56 111 ALA A CA 1
ATOM 899 C C . ALA A 1 111 ? 9.086 -4.254 4.012 1 95.56 111 ALA A C 1
ATOM 901 O O . ALA A 1 111 ? 9.133 -4.223 5.246 1 95.56 111 ALA A O 1
ATOM 902 N N . VAL A 1 112 ? 7.992 -4.176 3.375 1 95 112 VAL A N 1
ATOM 903 C CA . VAL A 1 112 ? 6.715 -4.008 4.059 1 95 112 VAL A CA 1
ATOM 904 C C . VAL A 1 112 ? 6.391 -5.262 4.867 1 95 112 VAL A C 1
ATOM 906 O O . VAL A 1 112 ? 5.898 -5.176 5.992 1 95 112 VAL A O 1
ATOM 909 N N . SER A 1 113 ? 6.648 -6.43 4.289 1 95.25 113 SER A N 1
ATOM 910 C CA . SER A 1 113 ? 6.391 -7.695 4.969 1 95.25 113 SER A CA 1
ATOM 911 C C . SER A 1 113 ? 7.203 -7.809 6.254 1 95.25 113 SER A C 1
ATOM 913 O O . SER A 1 113 ? 6.695 -8.266 7.281 1 95.25 113 SER A O 1
ATOM 915 N N . LYS A 1 114 ? 8.383 -7.402 6.199 1 94.19 114 LYS A N 1
ATOM 916 C CA . LYS A 1 114 ? 9.234 -7.43 7.387 1 94.19 114 LYS A CA 1
ATOM 917 C C . LYS A 1 114 ? 8.695 -6.504 8.477 1 94.19 114 LYS A C 1
ATOM 919 O O . LYS A 1 114 ? 8.711 -6.848 9.656 1 94.19 114 LYS A O 1
ATOM 924 N N . ARG A 1 115 ? 8.258 -5.375 8.031 1 89.62 115 ARG A N 1
ATOM 925 C CA . ARG A 1 115 ? 7.703 -4.402 8.969 1 89.62 115 ARG A CA 1
ATOM 926 C C . ARG A 1 115 ? 6.453 -4.941 9.648 1 89.62 115 ARG A C 1
ATOM 928 O O . ARG A 1 115 ? 6.312 -4.852 10.867 1 89.62 115 ARG A O 1
ATOM 935 N N . ILE A 1 116 ? 5.562 -5.48 8.859 1 85.38 116 ILE A N 1
ATOM 936 C CA . ILE A 1 116 ? 4.312 -6.039 9.352 1 85.38 116 ILE A CA 1
ATOM 937 C C . ILE A 1 116 ? 4.605 -7.152 10.359 1 85.38 116 ILE A C 1
ATOM 939 O O . ILE A 1 116 ? 3.963 -7.238 11.406 1 85.38 116 ILE A O 1
ATOM 943 N N . ASN A 1 117 ? 5.551 -7.949 10.023 1 85.56 117 ASN A N 1
ATOM 944 C CA . ASN A 1 117 ? 5.855 -9.109 10.852 1 85.56 117 ASN A CA 1
ATOM 945 C C . ASN A 1 117 ? 6.629 -8.719 12.102 1 85.56 117 ASN A C 1
ATOM 947 O O . ASN A 1 117 ? 6.59 -9.422 13.109 1 85.56 117 ASN A O 1
ATOM 951 N N . SER A 1 118 ? 7.344 -7.648 11.977 1 84.38 118 SER A N 1
ATOM 952 C CA . SER A 1 118 ? 8.039 -7.168 13.164 1 84.38 118 SER A CA 1
ATOM 953 C C . SER A 1 118 ? 7.066 -6.562 14.164 1 84.38 118 SER A C 1
ATOM 955 O O . SER A 1 118 ? 7.285 -6.648 15.375 1 84.38 118 SER A O 1
ATOM 957 N N . GLU A 1 119 ? 6.082 -5.902 13.711 1 71.88 119 GLU A N 1
ATOM 958 C CA . GLU A 1 119 ? 5.078 -5.266 14.562 1 71.88 119 GLU A CA 1
ATOM 959 C C . GLU A 1 119 ? 4.16 -6.301 15.203 1 71.88 119 GLU A C 1
ATOM 961 O O . GLU A 1 119 ? 3.689 -6.109 16.328 1 71.88 119 GLU A O 1
ATOM 966 N N . ASP A 1 120 ? 3.854 -7.273 14.484 1 64.69 120 ASP A N 1
ATOM 967 C CA . ASP A 1 120 ? 2.992 -8.328 15.008 1 64.69 120 ASP A CA 1
ATOM 968 C C . ASP A 1 120 ? 3.705 -9.133 16.094 1 64.69 120 ASP A C 1
ATOM 970 O O . ASP A 1 120 ? 3.064 -9.656 17 1 64.69 120 ASP A O 1
ATOM 974 N N . ASN A 1 121 ? 4.98 -9.164 16.047 1 54.78 121 ASN A N 1
ATOM 975 C CA . ASN A 1 121 ? 5.754 -9.898 17.047 1 54.78 121 ASN A CA 1
ATOM 976 C C . ASN A 1 121 ? 6.156 -9.008 18.219 1 54.78 121 ASN A C 1
ATOM 978 O O . ASN A 1 121 ? 6.535 -9.5 19.281 1 54.78 121 ASN A O 1
ATOM 982 N N . ALA A 1 122 ? 5.973 -7.68 18.188 1 47.97 122 ALA A N 1
ATOM 983 C CA . ALA A 1 122 ? 6.324 -6.828 19.328 1 47.97 122 ALA A CA 1
ATOM 984 C C . ALA A 1 122 ? 5.152 -6.699 20.297 1 47.97 122 ALA A C 1
ATOM 986 O O . ALA A 1 122 ? 3.994 -6.859 19.906 1 47.97 122 ALA A O 1
ATOM 987 N N . MET B 1 1 ? 49.656 13.484 10.922 1 27.2 1 MET B N 1
ATOM 988 C CA . MET B 1 1 ? 48.75 12.438 10.453 1 27.2 1 MET B CA 1
ATOM 989 C C . MET B 1 1 ? 47.375 12.578 11.094 1 27.2 1 MET B C 1
ATOM 991 O O . MET B 1 1 ? 47.219 12.336 12.297 1 27.2 1 MET B O 1
ATOM 995 N N . LYS B 1 2 ? 46.688 13.703 10.859 1 39.56 2 LYS B N 1
ATOM 996 C CA . LYS B 1 2 ? 45.406 14.266 11.281 1 39.56 2 LYS B CA 1
ATOM 997 C C . LYS B 1 2 ? 44.312 13.227 11.195 1 39.56 2 LYS B C 1
ATOM 999 O O . LYS B 1 2 ? 44.312 12.367 10.312 1 39.56 2 LYS B O 1
ATOM 1004 N N . ASP B 1 3 ? 43.656 12.852 12.422 1 37.94 3 ASP B N 1
ATOM 1005 C CA . ASP B 1 3 ? 42.656 11.883 12.883 1 37.94 3 ASP B CA 1
ATOM 1006 C C . ASP B 1 3 ? 41.375 12.031 12.102 1 37.94 3 ASP B C 1
ATOM 1008 O O . ASP B 1 3 ? 40.5 12.82 12.477 1 37.94 3 ASP B O 1
ATOM 1012 N N . ASN B 1 4 ? 41.438 12.039 10.82 1 47.69 4 ASN B N 1
ATOM 1013 C CA . ASN B 1 4 ? 40.281 11.953 9.938 1 47.69 4 ASN B CA 1
ATOM 1014 C C . ASN B 1 4 ? 39.406 10.766 10.305 1 47.69 4 ASN B C 1
ATOM 1016 O O . ASN B 1 4 ? 38.375 10.523 9.656 1 47.69 4 ASN B O 1
ATOM 1020 N N . GLY B 1 5 ? 40.031 9.852 11.039 1 47.97 5 GLY B N 1
ATOM 1021 C CA . GLY B 1 5 ? 39.219 8.703 11.445 1 47.97 5 GLY B CA 1
ATOM 1022 C C . GLY B 1 5 ? 38.094 9.062 12.406 1 47.97 5 GLY B C 1
ATOM 1023 O O . GLY B 1 5 ? 37.125 8.336 12.523 1 47.97 5 GLY B O 1
ATOM 1024 N N . SER B 1 6 ? 38.438 10.133 13.18 1 53.78 6 SER B N 1
ATOM 1025 C CA . SER B 1 6 ? 37.531 10.469 14.258 1 53.78 6 SER B CA 1
ATOM 1026 C C . SER B 1 6 ? 36.25 11.133 13.719 1 53.78 6 SER B C 1
ATOM 1028 O O . SER B 1 6 ? 35.156 10.883 14.219 1 53.78 6 SER B O 1
ATOM 1030 N N . GLN B 1 7 ? 36.406 11.914 12.688 1 52.62 7 GLN B N 1
ATOM 1031 C CA . GLN B 1 7 ? 35.219 12.641 12.203 1 52.62 7 GLN B CA 1
ATOM 1032 C C . GLN B 1 7 ? 34.281 11.703 11.469 1 52.62 7 GLN B C 1
ATOM 1034 O O . GLN B 1 7 ? 33.062 11.844 11.57 1 52.62 7 GLN B O 1
ATOM 1039 N N . GLU B 1 8 ? 34.906 10.773 10.773 1 50.78 8 GLU B N 1
ATOM 1040 C CA . GLU B 1 8 ? 34.062 9.812 10.062 1 50.78 8 GLU B CA 1
ATOM 1041 C C . GLU B 1 8 ? 33.25 8.945 11.047 1 50.78 8 GLU B C 1
ATOM 1043 O O . GLU B 1 8 ? 32.094 8.625 10.797 1 50.78 8 GLU B O 1
ATOM 1048 N N . ASN B 1 9 ? 33.906 8.695 12.164 1 56.25 9 ASN B N 1
ATOM 1049 C CA . ASN B 1 9 ? 33.219 7.883 13.164 1 56.25 9 ASN B CA 1
ATOM 1050 C C . ASN B 1 9 ? 32.031 8.641 13.789 1 56.25 9 ASN B C 1
ATOM 1052 O O . ASN B 1 9 ? 30.984 8.07 14.023 1 56.25 9 ASN B O 1
ATOM 1056 N N . ILE B 1 10 ? 32.312 9.922 13.883 1 52.03 10 ILE B N 1
ATOM 1057 C CA . ILE B 1 10 ? 31.266 10.734 14.477 1 52.03 10 ILE B CA 1
ATOM 1058 C C . ILE B 1 10 ? 30.094 10.859 13.492 1 52.03 10 ILE B C 1
ATOM 1060 O O . ILE B 1 10 ? 28.938 10.812 13.898 1 52.03 10 ILE B O 1
ATOM 1064 N N . HIS B 1 11 ? 30.359 10.93 12.211 1 56.12 11 HIS B N 1
ATOM 1065 C CA . HIS B 1 11 ? 29.297 11.047 11.227 1 56.12 11 HIS B CA 1
ATOM 1066 C C . HIS B 1 11 ? 28.484 9.758 11.141 1 56.12 11 HIS B C 1
ATOM 1068 O O . HIS B 1 11 ? 27.25 9.797 10.992 1 56.12 11 HIS B O 1
ATOM 1074 N N . GLU B 1 12 ? 29.156 8.656 11.312 1 53.72 12 GLU B N 1
ATOM 1075 C CA . GLU B 1 12 ? 28.469 7.367 11.312 1 53.72 12 GLU B CA 1
ATOM 1076 C C . GLU B 1 12 ? 27.609 7.199 12.555 1 53.72 12 GLU B C 1
ATOM 1078 O O . GLU B 1 12 ? 26.469 6.734 12.469 1 53.72 12 GLU B O 1
ATOM 1083 N N . ILE B 1 13 ? 28.141 7.609 13.602 1 52.91 13 ILE B N 1
ATOM 1084 C CA . ILE B 1 13 ? 27.391 7.543 14.859 1 52.91 13 ILE B CA 1
ATOM 1085 C C . ILE B 1 13 ? 26.188 8.477 14.805 1 52.91 13 ILE B C 1
ATOM 1087 O O . ILE B 1 13 ? 25.094 8.109 15.234 1 52.91 13 ILE B O 1
ATOM 1091 N N . MET B 1 14 ? 26.391 9.562 14.211 1 52.94 14 MET B N 1
ATOM 1092 C CA . MET B 1 14 ? 25.281 10.516 14.078 1 52.94 14 MET B CA 1
ATOM 1093 C C . MET B 1 14 ? 24.219 9.984 13.141 1 52.94 14 MET B C 1
ATOM 1095 O O . MET B 1 14 ? 23.016 10.148 13.391 1 52.94 14 MET B O 1
ATOM 1099 N N . ALA B 1 15 ? 24.656 9.352 12.078 1 53.16 15 ALA B N 1
ATOM 1100 C CA . ALA B 1 15 ? 23.703 8.734 11.156 1 53.16 15 ALA B CA 1
ATOM 1101 C C . ALA B 1 15 ? 22.953 7.598 11.836 1 53.16 15 ALA B C 1
ATOM 1103 O O . ALA B 1 15 ? 21.734 7.453 11.648 1 53.16 15 ALA B O 1
ATOM 1104 N N . HIS B 1 16 ? 23.531 6.832 12.57 1 53.59 16 HIS B N 1
ATOM 1105 C CA . HIS B 1 16 ? 22.875 5.762 13.32 1 53.59 16 HIS B CA 1
ATOM 1106 C C . HIS B 1 16 ? 21.938 6.32 14.383 1 53.59 16 HIS B C 1
ATOM 1108 O O . HIS B 1 16 ? 20.844 5.781 14.602 1 53.59 16 HIS B O 1
ATOM 1114 N N . ALA B 1 17 ? 22.5 7.359 15.031 1 51.94 17 ALA B N 1
ATOM 1115 C CA . ALA B 1 17 ? 21.672 8 16.047 1 51.94 17 ALA B CA 1
ATOM 1116 C C . ALA B 1 17 ? 20.422 8.617 15.43 1 51.94 17 ALA B C 1
ATOM 1118 O O . ALA B 1 17 ? 19.328 8.562 16.016 1 51.94 17 ALA B O 1
ATOM 1119 N N . GLU B 1 18 ? 20.516 9.219 14.328 1 51.78 18 GLU B N 1
ATOM 1120 C CA . GLU B 1 18 ? 19.375 9.773 13.609 1 51.78 18 GLU B CA 1
ATOM 1121 C C . GLU B 1 18 ? 18.422 8.68 13.156 1 51.78 18 GLU B C 1
ATOM 1123 O O . GLU B 1 18 ? 17.203 8.836 13.242 1 51.78 18 GLU B O 1
ATOM 1128 N N . LEU B 1 19 ? 18.938 7.633 12.773 1 51.31 19 LEU B N 1
ATOM 1129 C CA . LEU B 1 19 ? 18.109 6.488 12.406 1 51.31 19 LEU B CA 1
ATOM 1130 C C . LEU B 1 19 ? 17.375 5.938 13.633 1 51.31 19 LEU B C 1
ATOM 1132 O O . LEU B 1 19 ? 16.203 5.582 13.555 1 51.31 19 LEU B O 1
ATOM 1136 N N . ASP B 1 20 ? 18.172 5.871 14.672 1 49.72 20 ASP B N 1
ATOM 1137 C CA . ASP B 1 20 ? 17.562 5.445 15.93 1 49.72 20 ASP B CA 1
ATOM 1138 C C . ASP B 1 20 ? 16.484 6.43 16.375 1 49.72 20 ASP B C 1
ATOM 1140 O O . ASP B 1 20 ? 15.406 6.023 16.812 1 49.72 20 ASP B O 1
ATOM 1144 N N . LEU B 1 21 ? 16.828 7.621 16.312 1 48.5 21 LEU B N 1
ATOM 1145 C CA . LEU B 1 21 ? 15.875 8.648 16.703 1 48.5 21 LEU B CA 1
ATOM 1146 C C . LEU B 1 21 ? 14.664 8.641 15.789 1 48.5 21 LEU B C 1
ATOM 1148 O O . LEU B 1 21 ? 13.531 8.805 16.25 1 48.5 21 LEU B O 1
ATOM 1152 N N . GLN B 1 22 ? 14.93 8.523 14.57 1 51.06 22 GLN B N 1
ATOM 1153 C CA . GLN B 1 22 ? 13.812 8.398 13.648 1 51.06 22 GLN B CA 1
ATOM 1154 C C . GLN B 1 22 ? 13 7.137 13.93 1 51.06 22 GLN B C 1
ATOM 1156 O O . GLN B 1 22 ? 11.766 7.152 13.852 1 51.06 22 GLN B O 1
ATOM 1161 N N . SER B 1 23 ? 13.688 6.105 14.258 1 53.09 23 SER B N 1
ATOM 1162 C CA . SER B 1 23 ? 13.023 4.875 14.672 1 53.09 23 SER B CA 1
ATOM 1163 C C . SER B 1 23 ? 12.219 5.09 15.953 1 53.09 23 SER B C 1
ATOM 1165 O O . SER B 1 23 ? 11.102 4.586 16.078 1 53.09 23 SER B O 1
ATOM 1167 N N . ILE B 1 24 ? 12.875 5.77 16.844 1 47.62 24 ILE B N 1
ATOM 1168 C CA . ILE B 1 24 ? 12.211 6.074 18.109 1 47.62 24 ILE B CA 1
ATOM 1169 C C . ILE B 1 24 ? 11.031 7.016 17.859 1 47.62 24 ILE B C 1
ATOM 1171 O O . ILE B 1 24 ? 9.938 6.809 18.391 1 47.62 24 ILE B O 1
ATOM 1175 N N . LYS B 1 25 ? 11.336 8.016 17.219 1 47.81 25 LYS B N 1
ATOM 1176 C CA . LYS B 1 25 ? 10.266 8.945 16.891 1 47.81 25 LYS B CA 1
ATOM 1177 C C . LYS B 1 25 ? 9.156 8.25 16.094 1 47.81 25 LYS B C 1
ATOM 1179 O O . LYS B 1 25 ? 7.969 8.5 16.328 1 47.81 25 LYS B O 1
ATOM 1184 N N . ARG B 1 26 ? 9.688 7.484 15.227 1 49.12 26 ARG B N 1
ATOM 1185 C CA . ARG B 1 26 ? 8.742 6.605 14.539 1 49.12 26 ARG B CA 1
ATOM 1186 C C . ARG B 1 26 ? 8.039 5.688 15.531 1 49.12 26 ARG B C 1
ATOM 1188 O O . ARG B 1 26 ? 6.824 5.48 15.438 1 49.12 26 ARG B O 1
ATOM 1195 N N . ALA B 1 27 ? 8.711 5.168 16.359 1 50.38 27 ALA B N 1
ATOM 1196 C CA . ALA B 1 27 ? 8.141 4.316 17.391 1 50.38 27 ALA B CA 1
ATOM 1197 C C . ALA B 1 27 ? 7.176 5.102 18.281 1 50.38 27 ALA B C 1
ATOM 1199 O O . ALA B 1 27 ? 6.113 4.594 18.641 1 50.38 27 ALA B O 1
ATOM 1200 N N . ILE B 1 28 ? 7.57 6.168 18.625 1 48.47 28 ILE B N 1
ATOM 1201 C CA . ILE B 1 28 ? 6.734 7.02 19.469 1 48.47 28 ILE B CA 1
ATOM 1202 C C . ILE B 1 28 ? 5.523 7.5 18.672 1 48.47 28 ILE B C 1
ATOM 1204 O O . ILE B 1 28 ? 4.398 7.488 19.172 1 48.47 28 ILE B O 1
ATOM 1208 N N . GLY B 1 29 ? 5.773 8.109 17.562 1 45.91 29 GLY B N 1
ATOM 1209 C CA . GLY B 1 29 ? 4.629 8.43 16.719 1 45.91 29 GLY B CA 1
ATOM 1210 C C . GLY B 1 29 ? 3.74 7.23 16.438 1 45.91 29 GLY B C 1
ATOM 1211 O O . GLY B 1 29 ? 2.514 7.336 16.5 1 45.91 29 GLY B O 1
ATOM 1212 N N . GLU B 1 30 ? 4.492 6.176 16.141 1 46.75 30 GLU B N 1
ATOM 1213 C CA . GLU B 1 30 ? 3.801 4.898 15.977 1 46.75 30 GLU B CA 1
ATOM 1214 C C . GLU B 1 30 ? 3.152 4.453 17.281 1 46.75 30 GLU B C 1
ATOM 1216 O O . GLU B 1 30 ? 2.037 3.926 17.281 1 46.75 30 GLU B O 1
ATOM 1221 N N . THR B 1 31 ? 3.951 4.539 18.25 1 47.75 31 THR B N 1
ATOM 1222 C CA . THR B 1 31 ? 3.398 4.137 19.547 1 47.75 31 THR B CA 1
ATOM 1223 C C . THR B 1 31 ? 2.176 4.98 19.891 1 47.75 31 THR B C 1
ATOM 1225 O O . THR B 1 31 ? 1.176 4.457 20.391 1 47.75 31 THR B O 1
ATOM 1228 N N . THR B 1 32 ? 2.305 6.281 19.984 1 47.41 32 THR B N 1
ATOM 1229 C CA . THR B 1 32 ? 1.121 7.09 20.25 1 47.41 32 THR B CA 1
ATOM 1230 C C . THR B 1 32 ? 0.01 6.77 19.25 1 47.41 32 THR B C 1
ATOM 1232 O O . THR B 1 32 ? -1.154 6.637 19.641 1 47.41 32 THR B O 1
ATOM 1235 N N . LEU B 1 33 ? 0.335 6.832 18.109 1 44.59 33 LEU B N 1
ATOM 1236 C CA . LEU B 1 33 ? -0.639 6.469 17.094 1 44.59 33 LEU B CA 1
ATOM 1237 C C . LEU B 1 33 ? -1.096 5.023 17.25 1 44.59 33 LEU B C 1
ATOM 1239 O O . LEU B 1 33 ? -2.285 4.723 17.125 1 44.59 33 LEU B O 1
ATOM 1243 N N . LYS B 1 34 ? -0.138 4.203 17.531 1 44.88 34 LYS B N 1
ATOM 1244 C CA . LYS B 1 34 ? -0.483 2.816 17.828 1 44.88 34 LYS B CA 1
ATOM 1245 C C . LYS B 1 34 ? -1.41 2.725 19.031 1 44.88 34 LYS B C 1
ATOM 1247 O O . LYS B 1 34 ? -2.363 1.941 19.031 1 44.88 34 LYS B O 1
ATOM 1252 N N . GLU B 1 35 ? -1 3.291 20.016 1 44.97 35 GLU B N 1
ATOM 1253 C CA . GLU B 1 35 ? -1.901 3.281 21.156 1 44.97 35 GLU B CA 1
ATOM 1254 C C . GLU B 1 35 ? -3.301 3.744 20.766 1 44.97 35 GLU B C 1
ATOM 1256 O O . GLU B 1 35 ? -4.297 3.188 21.234 1 44.97 35 GLU B O 1
ATOM 1261 N N . SER B 1 36 ? -3.387 4.773 20.078 1 42.16 36 SER B N 1
ATOM 1262 C CA . SER B 1 36 ? -4.68 5.227 19.578 1 42.16 36 SER B CA 1
ATOM 1263 C C . SER B 1 36 ? -5.301 4.199 18.625 1 42.16 36 SER B C 1
ATOM 1265 O O . SER B 1 36 ? -6.523 4.066 18.562 1 42.16 36 SER B O 1
ATOM 1267 N N . LEU B 1 37 ? -4.57 3.559 17.859 1 41 37 LEU B N 1
ATOM 1268 C CA . LEU B 1 37 ? -4.977 2.488 16.953 1 41 37 LEU B CA 1
ATOM 1269 C C . LEU B 1 37 ? -5.266 1.205 17.719 1 41 37 LEU B C 1
ATOM 1271 O O . LEU B 1 37 ? -6.117 0.41 17.312 1 41 37 LEU B O 1
ATOM 1275 N N . ILE B 1 38 ? -4.559 0.986 18.672 1 42.28 38 ILE B N 1
ATOM 1276 C CA . ILE B 1 38 ? -4.727 -0.239 19.453 1 42.28 38 ILE B CA 1
ATOM 1277 C C . ILE B 1 38 ? -6.102 -0.25 20.109 1 42.28 38 ILE B C 1
ATOM 1279 O O . ILE B 1 38 ? -6.617 -1.312 20.469 1 42.28 38 ILE B O 1
ATOM 1283 N N . SER B 1 39 ? -6.465 0.822 20.781 1 40.59 39 SER B N 1
ATOM 1284 C CA . SER B 1 39 ? -7.664 0.523 21.547 1 40.59 39 SER B CA 1
ATOM 1285 C C . SER B 1 39 ? -8.758 -0.077 20.672 1 40.59 39 SER B C 1
ATOM 1287 O O . SER B 1 39 ? -9.672 -0.739 21.172 1 40.59 39 SER B O 1
ATOM 1289 N N . ARG B 1 40 ? -9.352 0.868 19.812 1 37.41 40 ARG B N 1
ATOM 1290 C CA . ARG B 1 40 ? -10.648 0.505 19.25 1 37.41 40 ARG B CA 1
ATOM 1291 C C . ARG B 1 40 ? -10.547 -0.758 18.406 1 37.41 40 ARG B C 1
ATOM 1293 O O . ARG B 1 40 ? -9.469 -1.109 17.922 1 37.41 40 ARG B O 1
ATOM 1300 N N . ASP B 1 41 ? -11.703 -1.558 18.094 1 41.28 41 ASP B N 1
ATOM 1301 C CA . ASP B 1 41 ? -12.008 -2.801 17.406 1 41.28 41 ASP B CA 1
ATOM 1302 C C . ASP B 1 41 ? -11.172 -2.932 16.125 1 41.28 41 ASP B C 1
ATOM 1304 O O . ASP B 1 41 ? -11.352 -2.16 15.18 1 41.28 41 ASP B O 1
ATOM 1308 N N . ASP B 1 42 ? -9.914 -3.182 16.188 1 44.5 42 ASP B N 1
ATOM 1309 C CA . ASP B 1 42 ? -8.859 -3.443 15.219 1 44.5 42 ASP B CA 1
ATOM 1310 C C . ASP B 1 42 ? -9.438 -3.812 13.859 1 44.5 42 ASP B C 1
ATOM 1312 O O . ASP B 1 42 ? -8.719 -3.861 12.859 1 44.5 42 ASP B O 1
ATOM 1316 N N . ASN B 1 43 ? -10.508 -4.508 13.953 1 46.41 43 ASN B N 1
ATOM 1317 C CA . ASN B 1 43 ? -11.117 -5.148 12.797 1 46.41 43 ASN B CA 1
ATOM 1318 C C . ASN B 1 43 ? -11.594 -4.121 11.773 1 46.41 43 ASN B C 1
ATOM 1320 O O . ASN B 1 43 ? -11.672 -4.422 10.578 1 46.41 43 ASN B O 1
ATOM 1324 N N . TYR B 1 44 ? -12.336 -3.08 12.391 1 46.12 44 TYR B N 1
ATOM 1325 C CA . TYR B 1 44 ? -13.062 -2.121 11.562 1 46.12 44 TYR B CA 1
ATOM 1326 C C . TYR B 1 44 ? -12.117 -1.421 10.586 1 46.12 44 TYR B C 1
ATOM 1328 O O . TYR B 1 44 ? -12.492 -1.154 9.445 1 46.12 44 TYR B O 1
ATOM 1336 N N . HIS B 1 45 ? -10.914 -1.1 11.078 1 51.47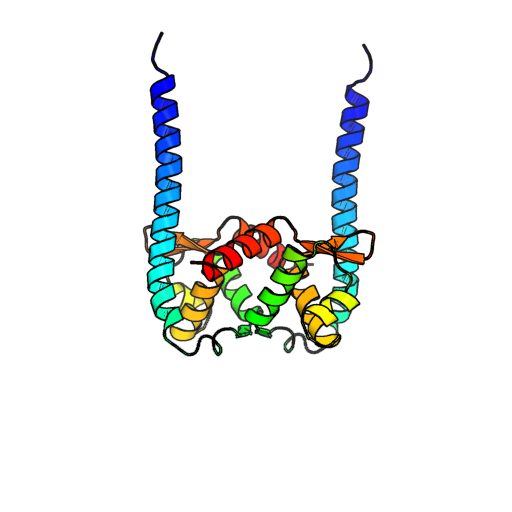 45 HIS B N 1
ATOM 1337 C CA . HIS B 1 45 ? -10.078 -0.036 10.539 1 51.47 45 HIS B CA 1
ATOM 1338 C C . HIS B 1 45 ? -9.305 -0.515 9.312 1 51.47 45 HIS B C 1
ATOM 1340 O O . HIS B 1 45 ? -8.438 0.201 8.797 1 51.47 45 HIS B O 1
ATOM 1346 N N . ARG B 1 46 ? -9.891 -1.641 8.812 1 70.38 46 ARG B N 1
ATOM 1347 C CA . ARG B 1 46 ? -8.781 -1.973 7.918 1 70.38 46 ARG B CA 1
ATOM 1348 C C . ARG B 1 46 ? -9.227 -1.936 6.461 1 70.38 46 ARG B C 1
ATOM 1350 O O . ARG B 1 46 ? -8.633 -2.602 5.609 1 70.38 46 ARG B O 1
ATOM 1357 N N . LYS B 1 47 ? -10.344 -1.182 6.352 1 90.94 47 LYS B N 1
ATOM 1358 C CA . LYS B 1 47 ? -10.734 -1.007 4.957 1 90.94 47 LYS B CA 1
ATOM 1359 C C . LYS B 1 47 ? -10.164 0.284 4.379 1 90.94 47 LYS B C 1
ATOM 1361 O O . LYS B 1 47 ? -10.422 1.371 4.902 1 90.94 47 LYS B O 1
ATOM 1366 N N . ILE B 1 48 ? -9.5 0.201 3.354 1 93.44 48 ILE B N 1
ATOM 1367 C CA . ILE B 1 48 ? -8.859 1.332 2.691 1 93.44 48 ILE B CA 1
ATOM 1368 C C . ILE B 1 48 ? -9.492 1.546 1.314 1 93.44 48 ILE B C 1
ATOM 1370 O O . ILE B 1 48 ? -9.648 0.596 0.545 1 93.44 48 ILE B O 1
ATOM 1374 N N . ASP B 1 49 ? -9.984 2.734 1.178 1 93.62 49 ASP B N 1
ATOM 1375 C CA . ASP B 1 49 ? -10.312 3.156 -0.181 1 93.62 49 ASP B CA 1
ATOM 1376 C C . ASP B 1 49 ? -9.062 3.604 -0.935 1 93.62 49 ASP B C 1
ATOM 1378 O O . ASP B 1 49 ? -8.477 4.641 -0.613 1 93.62 49 ASP B O 1
ATOM 1382 N N . TRP B 1 50 ? -8.688 2.914 -1.928 1 93.31 50 TRP B N 1
ATOM 1383 C CA . TRP B 1 50 ? -7.426 3.145 -2.625 1 93.31 50 TRP B CA 1
ATOM 1384 C C . TRP B 1 50 ? -7.426 4.5 -3.32 1 93.31 50 TRP B C 1
ATOM 1386 O O . TRP B 1 50 ? -6.391 5.168 -3.4 1 93.31 50 TRP B O 1
ATOM 1396 N N . ASN B 1 51 ? -8.562 4.996 -3.783 1 92.38 51 ASN B N 1
ATOM 1397 C CA . ASN B 1 51 ? -8.625 6.312 -4.406 1 92.38 51 ASN B CA 1
ATOM 1398 C C . ASN B 1 51 ? -8.359 7.422 -3.391 1 92.38 51 ASN B C 1
ATOM 1400 O O . ASN B 1 51 ? -7.727 8.43 -3.719 1 92.38 51 ASN B O 1
ATOM 1404 N N . VAL B 1 52 ? -8.867 7.176 -2.219 1 94.94 52 VAL B N 1
ATOM 1405 C CA . VAL B 1 52 ? -8.609 8.156 -1.167 1 94.94 52 VAL B CA 1
ATOM 1406 C C . VAL B 1 52 ? -7.129 8.141 -0.79 1 94.94 52 VAL B C 1
ATOM 1408 O O . VAL B 1 52 ? -6.5 9.188 -0.669 1 94.94 52 VAL B O 1
ATOM 1411 N N . ALA B 1 53 ? -6.547 6.953 -0.669 1 96.19 53 ALA B N 1
ATOM 1412 C CA . ALA B 1 53 ? -5.121 6.84 -0.373 1 96.19 53 ALA B CA 1
ATOM 1413 C C . ALA B 1 53 ? -4.281 7.527 -1.444 1 96.19 53 ALA B C 1
ATOM 1415 O O . ALA B 1 53 ? -3.324 8.242 -1.129 1 96.19 53 ALA B O 1
ATOM 1416 N N . LYS B 1 54 ? -4.656 7.391 -2.68 1 95.44 54 LYS B N 1
ATOM 1417 C CA . LYS B 1 54 ? -3.967 8.039 -3.791 1 95.44 54 LYS B CA 1
ATOM 1418 C C . LYS B 1 54 ? -4.047 9.562 -3.674 1 95.44 54 LYS B C 1
ATOM 1420 O O . LYS B 1 54 ? -3.08 10.266 -3.979 1 95.44 54 LYS B O 1
ATOM 1425 N N . ARG B 1 55 ? -5.176 10 -3.25 1 95.94 55 ARG B N 1
ATOM 1426 C CA . ARG B 1 55 ? -5.355 11.438 -3.086 1 95.94 55 ARG B CA 1
ATOM 1427 C C . ARG B 1 55 ? -4.387 12 -2.049 1 95.94 55 ARG B C 1
ATOM 1429 O O . ARG B 1 55 ? -3.801 13.062 -2.25 1 95.94 55 ARG B O 1
ATOM 1436 N N . PHE B 1 56 ? -4.242 11.297 -0.985 1 97.88 56 PHE B N 1
ATOM 1437 C CA . PHE B 1 56 ? -3.295 11.711 0.041 1 97.88 56 PHE B CA 1
ATOM 1438 C C . PHE B 1 56 ? -1.88 11.766 -0.521 1 97.88 56 PHE B C 1
ATOM 1440 O O . PHE B 1 56 ? -1.183 12.773 -0.362 1 97.88 56 PHE B O 1
ATOM 1447 N N . LEU B 1 57 ? -1.48 10.734 -1.216 1 97.88 57 LEU B N 1
ATOM 1448 C CA . LEU B 1 57 ? -0.14 10.641 -1.783 1 97.88 57 LEU B CA 1
ATOM 1449 C C . LEU B 1 57 ? 0.097 11.75 -2.801 1 97.88 57 LEU B C 1
ATOM 1451 O O . LEU B 1 57 ? 1.157 12.383 -2.803 1 97.88 57 LEU B O 1
ATOM 1455 N N . ASN B 1 58 ? -0.92 11.977 -3.57 1 96.88 58 ASN B N 1
ATOM 1456 C CA . ASN B 1 58 ? -0.803 12.984 -4.621 1 96.88 58 ASN B CA 1
ATOM 1457 C C . ASN B 1 58 ? -0.639 14.383 -4.043 1 96.88 58 ASN B C 1
ATOM 1459 O O . ASN B 1 58 ? 0.187 15.164 -4.52 1 96.88 58 ASN B O 1
ATOM 1463 N N . ILE B 1 59 ? -1.412 14.703 -3.025 1 98.12 59 ILE B N 1
ATOM 1464 C CA . ILE B 1 59 ? -1.351 16.031 -2.41 1 98.12 59 ILE B CA 1
ATOM 1465 C C . ILE B 1 59 ? 0.022 16.234 -1.773 1 98.12 59 ILE B C 1
ATOM 1467 O O . ILE B 1 59 ? 0.633 17.297 -1.936 1 98.12 59 ILE B O 1
ATOM 1471 N N . ILE B 1 60 ? 0.527 15.203 -1.099 1 98.44 60 ILE B N 1
ATOM 1472 C CA . ILE B 1 60 ? 1.828 15.328 -0.449 1 98.44 60 ILE B CA 1
ATOM 1473 C C . ILE B 1 60 ? 2.93 15.383 -1.506 1 98.44 60 ILE B C 1
ATOM 1475 O O . ILE B 1 60 ? 3.916 16.109 -1.345 1 98.44 60 ILE B O 1
ATOM 1479 N N . TYR B 1 61 ? 2.75 14.633 -2.549 1 97.56 61 TYR B N 1
ATOM 1480 C CA . TYR B 1 61 ? 3.703 14.617 -3.652 1 97.56 61 TYR B CA 1
ATOM 1481 C C . TYR B 1 61 ? 3.805 15.984 -4.305 1 97.56 61 TYR B C 1
ATOM 1483 O O . TYR B 1 61 ? 4.906 16.484 -4.566 1 97.56 61 TYR B O 1
ATOM 1491 N N . LEU B 1 62 ? 2.709 16.625 -4.539 1 96.44 62 LEU B N 1
ATOM 1492 C CA . LEU B 1 62 ? 2.646 17.875 -5.266 1 96.44 62 LEU B CA 1
ATOM 1493 C C . LEU B 1 62 ? 3.012 19.047 -4.355 1 96.44 62 LEU B C 1
ATOM 1495 O O . LEU B 1 62 ? 3.691 19.984 -4.781 1 96.44 62 LEU B O 1
ATOM 1499 N N . HIS B 1 63 ? 2.611 19.047 -3.088 1 96.69 63 HIS B N 1
ATOM 1500 C CA . HIS B 1 63 ? 2.754 20.172 -2.164 1 96.69 63 HIS B CA 1
ATOM 1501 C C . HIS B 1 63 ? 4.066 20.094 -1.396 1 96.69 63 HIS B C 1
ATOM 1503 O O . HIS B 1 63 ? 4.629 21.125 -1.009 1 96.69 63 HIS B O 1
ATOM 1509 N N . GLY B 1 64 ? 4.547 18.859 -1.192 1 97.25 64 GLY B N 1
ATOM 1510 C CA . GLY B 1 64 ? 5.633 18.672 -0.245 1 97.25 64 GLY B CA 1
ATOM 1511 C C . GLY B 1 64 ? 5.152 18.516 1.186 1 97.25 64 GLY B C 1
ATOM 1512 O O . GLY B 1 64 ? 3.998 18.156 1.423 1 97.25 64 GLY B O 1
ATOM 1513 N N . PRO B 1 65 ? 6.059 18.688 2.119 1 98.38 65 PRO B N 1
ATOM 1514 C CA . PRO B 1 65 ? 5.676 18.531 3.525 1 98.38 65 PRO B CA 1
ATOM 1515 C C . PRO B 1 65 ? 4.449 19.359 3.895 1 98.38 65 PRO B C 1
ATOM 1517 O O . PRO B 1 65 ? 4.352 20.531 3.508 1 98.38 65 PRO B O 1
ATOM 1520 N N . ILE B 1 66 ? 3.465 18.734 4.668 1 98.56 66 ILE B N 1
ATOM 1521 C CA . ILE B 1 66 ? 2.18 19.375 4.914 1 98.56 66 ILE B CA 1
ATOM 1522 C C . ILE B 1 66 ? 1.645 18.969 6.281 1 98.56 66 ILE B C 1
ATOM 1524 O O . ILE B 1 66 ? 1.747 17.797 6.664 1 98.56 66 ILE B O 1
ATOM 1528 N N . ARG B 1 67 ? 1.067 19.875 6.949 1 98.38 67 ARG B N 1
ATOM 1529 C CA . ARG B 1 67 ? 0.482 19.594 8.258 1 98.38 67 ARG B CA 1
ATOM 1530 C C . ARG B 1 67 ? -0.869 18.906 8.117 1 98.38 67 ARG B C 1
ATOM 1532 O O . ARG B 1 67 ? -1.539 19.047 7.094 1 98.38 67 ARG B O 1
ATOM 1539 N N . LYS B 1 68 ? -1.302 18.234 9.188 1 97.62 68 LYS B N 1
ATOM 1540 C CA . LYS B 1 68 ? -2.506 17.406 9.195 1 97.62 68 LYS B CA 1
ATOM 1541 C C . LYS B 1 68 ? -3.727 18.219 8.758 1 97.62 68 LYS B C 1
ATOM 1543 O O . LYS B 1 68 ? -4.504 17.766 7.914 1 97.62 68 LYS B O 1
ATOM 1548 N N . THR B 1 69 ? -3.859 19.391 9.375 1 97.25 69 THR B N 1
ATOM 1549 C CA . THR B 1 69 ? -5.051 20.188 9.125 1 97.25 69 THR B CA 1
ATOM 1550 C C . THR B 1 69 ? -5.133 20.594 7.648 1 97.25 69 THR B C 1
ATOM 1552 O O . THR B 1 69 ? -6.195 20.484 7.031 1 97.25 69 THR B O 1
ATOM 1555 N N . ARG B 1 70 ? -4.051 21.078 7.07 1 98.31 70 ARG B N 1
ATOM 1556 C CA . ARG B 1 70 ? -4.012 21.453 5.66 1 98.31 70 ARG B CA 1
ATOM 1557 C C . ARG B 1 70 ? -4.203 20.25 4.758 1 98.31 70 ARG B C 1
ATOM 1559 O O . ARG B 1 70 ? -4.855 20.328 3.715 1 98.31 70 ARG B O 1
ATOM 1566 N N . LEU B 1 71 ? -3.635 19.109 5.137 1 98.44 71 LEU B N 1
ATOM 1567 C CA . LEU B 1 71 ? -3.801 17.875 4.379 1 98.44 71 LEU B CA 1
ATOM 1568 C C . LEU B 1 71 ? -5.27 17.469 4.328 1 98.44 71 LEU B C 1
ATOM 1570 O O . LEU B 1 71 ? -5.781 17.109 3.268 1 98.44 71 LEU B O 1
ATOM 1574 N N . ALA B 1 72 ? -5.957 17.516 5.488 1 97.94 72 ALA B N 1
ATOM 1575 C CA . ALA B 1 72 ? -7.379 17.188 5.551 1 97.94 72 ALA B CA 1
ATOM 1576 C C . ALA B 1 72 ? -8.195 18.094 4.621 1 97.94 72 ALA B C 1
ATOM 1578 O O . ALA B 1 72 ? -9.031 17.609 3.863 1 97.94 72 ALA B O 1
ATOM 1579 N N . MET B 1 73 ? -7.836 19.344 4.652 1 98.25 73 MET B N 1
ATOM 1580 C CA . MET B 1 73 ? -8.547 20.312 3.82 1 98.25 73 MET B CA 1
ATOM 1581 C C . MET B 1 73 ? -8.305 20.031 2.34 1 98.25 73 MET B C 1
ATOM 1583 O O . MET B 1 73 ? -9.25 20 1.551 1 98.25 73 MET B O 1
ATOM 1587 N N . LYS B 1 74 ? -7.133 19.812 1.978 1 97.88 74 LYS B N 1
ATOM 1588 C CA . LYS B 1 74 ? -6.777 19.641 0.571 1 97.88 74 LYS B CA 1
ATOM 1589 C C . LYS B 1 74 ? -7.285 18.312 0.03 1 97.88 74 LYS B C 1
ATOM 1591 O O . LYS B 1 74 ? -7.566 18.188 -1.164 1 97.88 74 LYS B O 1
ATOM 1596 N N . THR B 1 75 ? -7.383 17.25 0.836 1 97.31 75 THR B N 1
ATOM 1597 C CA . THR B 1 75 ? -7.867 15.945 0.407 1 97.31 75 THR B CA 1
ATOM 1598 C C . THR B 1 75 ? -9.391 15.898 0.442 1 97.31 75 THR B C 1
ATOM 1600 O O . THR B 1 75 ? -10 14.984 -0.109 1 97.31 75 THR B O 1
ATOM 1603 N N . GLY B 1 76 ? -9.977 16.797 1.17 1 97 76 GLY B N 1
ATOM 1604 C CA . GLY B 1 76 ? -11.422 16.859 1.23 1 97 76 GLY B CA 1
ATOM 1605 C C . GLY B 1 76 ? -12.023 15.836 2.182 1 97 76 GLY B C 1
ATOM 1606 O O . GLY B 1 76 ? -13.094 15.281 1.909 1 97 76 GLY B O 1
ATOM 1607 N N . VAL B 1 77 ? -11.344 15.5 3.199 1 96.5 77 VAL B N 1
ATOM 1608 C CA . VAL B 1 77 ? -11.867 14.531 4.164 1 96.5 77 VAL B CA 1
ATOM 1609 C C . VAL B 1 77 ? -11.953 15.18 5.543 1 96.5 77 VAL B C 1
ATOM 1611 O O . VAL B 1 77 ? -11.375 16.25 5.777 1 96.5 77 VAL B O 1
ATOM 1614 N N . ASN B 1 78 ? -12.68 14.594 6.461 1 95.56 78 ASN B N 1
ATOM 1615 C CA . ASN B 1 78 ? -12.727 15.07 7.836 1 95.56 78 ASN B CA 1
ATOM 1616 C C . ASN B 1 78 ? -11.531 14.578 8.641 1 95.56 78 ASN B C 1
ATOM 1618 O O . ASN B 1 78 ? -10.773 13.719 8.18 1 95.56 78 ASN B O 1
ATOM 1622 N N . SER B 1 79 ? -11.406 15.109 9.812 1 95.06 79 SER B N 1
ATOM 1623 C CA . SER B 1 79 ? -10.242 14.844 10.648 1 95.06 79 SER B CA 1
ATOM 1624 C C . SER B 1 79 ? -10.109 13.359 10.961 1 95.06 79 SER B C 1
ATOM 1626 O O . SER B 1 79 ? -9 12.82 11.016 1 95.06 79 SER B O 1
ATOM 1628 N N . THR B 1 80 ? -11.164 12.641 11.18 1 93.56 80 THR B N 1
ATOM 1629 C CA . THR B 1 80 ? -11.164 11.219 11.492 1 93.56 80 THR B CA 1
ATOM 1630 C C . THR B 1 80 ? -10.648 10.406 10.305 1 93.56 80 THR B C 1
ATOM 1632 O O . THR B 1 80 ? -9.773 9.555 10.469 1 93.56 80 THR B O 1
ATOM 1635 N N . THR B 1 81 ? -11.188 10.766 9.141 1 94.56 81 THR B N 1
ATOM 1636 C CA . THR B 1 81 ? -10.758 10.078 7.93 1 94.56 81 THR B CA 1
ATOM 1637 C C . THR B 1 81 ? -9.297 10.398 7.617 1 94.56 81 THR B C 1
ATOM 1639 O O . THR B 1 81 ? -8.539 9.516 7.199 1 94.56 81 THR B O 1
ATOM 1642 N N . CYS B 1 82 ? -8.906 11.609 7.863 1 96.81 82 CYS B N 1
ATOM 1643 C CA . CYS B 1 82 ? -7.512 11.992 7.66 1 96.81 82 CYS B CA 1
ATOM 1644 C C . CYS B 1 82 ? -6.586 11.164 8.547 1 96.81 82 CYS B C 1
ATOM 1646 O O . CYS B 1 82 ? -5.594 10.609 8.07 1 96.81 82 CYS B O 1
ATOM 1648 N N . THR B 1 83 ? -6.891 11.047 9.766 1 95.56 83 THR B N 1
ATOM 1649 C CA . THR B 1 83 ? -6.086 10.289 10.719 1 95.56 83 THR B CA 1
ATOM 1650 C C . THR B 1 83 ? -5.988 8.828 10.305 1 95.56 83 THR B C 1
ATOM 1652 O O . THR B 1 83 ? -4.91 8.234 10.359 1 95.56 83 THR B O 1
ATOM 1655 N N . LYS B 1 84 ? -7.109 8.273 9.867 1 93.5 84 LYS B N 1
ATOM 1656 C CA . LYS B 1 84 ? -7.133 6.895 9.391 1 93.5 84 LYS B CA 1
ATOM 1657 C C . LYS B 1 84 ? -6.105 6.672 8.289 1 93.5 84 LYS B C 1
ATOM 1659 O O . LYS B 1 84 ? -5.285 5.754 8.375 1 93.5 84 LYS B O 1
ATOM 1664 N N . TYR B 1 85 ? -6.09 7.512 7.398 1 96.44 85 TYR B N 1
ATOM 1665 C CA . TYR B 1 85 ? -5.273 7.289 6.211 1 96.44 85 TYR B CA 1
ATOM 1666 C C . TYR B 1 85 ? -3.814 7.633 6.48 1 96.44 85 TYR B C 1
ATOM 1668 O O . TYR B 1 85 ? -2.91 6.945 6.004 1 96.44 85 TYR B O 1
ATOM 1676 N N . VAL B 1 86 ? -3.553 8.68 7.23 1 96.75 86 VAL B N 1
ATOM 1677 C CA . VAL B 1 86 ? -2.156 9 7.512 1 96.75 86 VAL B CA 1
ATOM 1678 C C . VAL B 1 86 ? -1.541 7.902 8.383 1 96.75 86 VAL B C 1
ATOM 1680 O O . VAL B 1 86 ? -0.374 7.547 8.211 1 96.75 86 VAL B O 1
ATOM 1683 N N . THR B 1 87 ? -2.305 7.336 9.281 1 93 87 THR B N 1
ATOM 1684 C CA . THR B 1 87 ? -1.823 6.238 10.117 1 93 87 THR B CA 1
ATOM 1685 C C . THR B 1 87 ? -1.479 5.023 9.258 1 93 87 THR B C 1
ATOM 1687 O O . THR B 1 87 ? -0.425 4.41 9.438 1 93 87 THR B O 1
ATOM 1690 N N . TRP B 1 88 ? -2.311 4.719 8.336 1 93.25 88 TRP B N 1
ATOM 1691 C CA . TRP B 1 88 ? -2.082 3.572 7.465 1 93.25 88 TRP B CA 1
ATOM 1692 C C . TRP B 1 88 ? -0.894 3.816 6.539 1 93.25 88 TRP B C 1
ATOM 1694 O O . TRP B 1 88 ? -0.052 2.936 6.355 1 93.25 88 TRP B O 1
ATOM 1704 N N . LEU B 1 89 ? -0.781 5.004 6 1 96.5 89 LEU B N 1
ATOM 1705 C CA . LEU B 1 89 ? 0.308 5.352 5.09 1 96.5 89 LEU B CA 1
ATOM 1706 C C . LEU B 1 89 ? 1.651 5.305 5.812 1 96.5 89 LEU B C 1
ATOM 1708 O O . LEU B 1 89 ? 2.672 4.965 5.207 1 96.5 89 LEU B O 1
ATOM 1712 N N . ILE B 1 90 ? 1.578 5.645 7.086 1 94.5 90 ILE B N 1
ATOM 1713 C CA . ILE B 1 90 ? 2.775 5.516 7.91 1 94.5 90 ILE B CA 1
ATOM 1714 C C . ILE B 1 90 ? 3.082 4.039 8.148 1 94.5 90 ILE B C 1
ATOM 1716 O O . ILE B 1 90 ? 4.234 3.613 8.039 1 94.5 90 ILE B O 1
ATOM 1720 N N . GLU B 1 91 ? 2.039 3.264 8.43 1 90.25 91 GLU B N 1
ATOM 1721 C CA . GLU B 1 91 ? 2.201 1.833 8.664 1 90.25 91 GLU B CA 1
ATOM 1722 C C . GLU B 1 91 ? 2.863 1.149 7.473 1 90.25 91 GLU B C 1
ATOM 1724 O O . GLU B 1 91 ? 3.736 0.296 7.645 1 90.25 91 GLU B O 1
ATOM 1729 N N . VAL B 1 92 ? 2.479 1.57 6.258 1 93.56 92 VAL B N 1
ATOM 1730 C CA . VAL B 1 92 ? 3.012 0.896 5.078 1 93.56 92 VAL B CA 1
ATOM 1731 C C . VAL B 1 92 ? 4.273 1.612 4.602 1 93.56 92 VAL B C 1
ATOM 1733 O O . VAL B 1 92 ? 4.809 1.293 3.539 1 93.56 92 VAL B O 1
ATOM 1736 N N . ASP B 1 93 ? 4.746 2.648 5.297 1 95.44 93 ASP B N 1
ATOM 1737 C CA . ASP B 1 93 ? 6.008 3.359 5.117 1 95.44 93 ASP B CA 1
ATOM 1738 C C . ASP B 1 93 ? 5.98 4.207 3.846 1 95.44 93 ASP B C 1
ATOM 1740 O O . ASP B 1 93 ? 6.973 4.277 3.119 1 95.44 93 ASP B O 1
ATOM 1744 N N . TRP B 1 94 ? 4.945 4.789 3.527 1 97.94 94 TRP B N 1
ATOM 1745 C CA . TRP B 1 94 ? 4.863 5.645 2.346 1 97.94 94 TRP B CA 1
ATOM 1746 C C . TRP B 1 94 ? 4.965 7.113 2.732 1 97.94 94 TRP B C 1
ATOM 1748 O O . TRP B 1 94 ? 5.359 7.949 1.915 1 97.94 94 TRP B O 1
ATOM 1758 N N . ILE B 1 95 ? 4.613 7.41 4.035 1 98.31 95 ILE B N 1
ATOM 1759 C CA . ILE B 1 95 ? 4.824 8.766 4.523 1 98.31 95 ILE B CA 1
ATOM 1760 C C . ILE B 1 95 ? 5.477 8.727 5.902 1 98.31 95 ILE B C 1
ATOM 1762 O O . ILE B 1 95 ? 5.461 7.688 6.57 1 98.31 95 ILE B O 1
ATOM 1766 N N . ASP B 1 96 ? 6.129 9.719 6.25 1 97.75 96 ASP B N 1
ATOM 1767 C CA . ASP B 1 96 ? 6.703 9.93 7.574 1 97.75 96 ASP B CA 1
ATOM 1768 C C . ASP B 1 96 ? 6.367 11.328 8.094 1 97.75 96 ASP B C 1
ATOM 1770 O O . ASP B 1 96 ? 5.789 12.141 7.375 1 97.75 96 ASP B O 1
ATOM 1774 N N . VAL B 1 97 ? 6.605 11.57 9.352 1 97.25 97 VAL B N 1
ATOM 1775 C CA . VAL B 1 97 ? 6.379 12.859 10 1 97.25 97 VAL B CA 1
ATOM 1776 C C . VAL B 1 97 ? 7.715 13.508 10.344 1 97.25 97 VAL B C 1
ATOM 1778 O O . VAL B 1 97 ? 8.57 12.891 10.977 1 97.25 97 VAL B O 1
ATOM 1781 N N . ASN B 1 98 ? 7.883 14.719 9.875 1 96.62 98 ASN B N 1
ATOM 1782 C CA . ASN B 1 98 ? 9.156 15.375 10.148 1 96.62 98 ASN B CA 1
ATOM 1783 C C . ASN B 1 98 ? 9.141 16.078 11.5 1 96.62 98 ASN B C 1
ATOM 1785 O O . ASN B 1 98 ? 8.172 1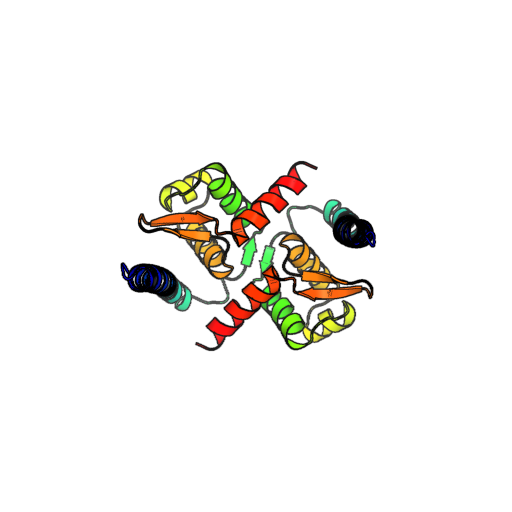5.961 12.258 1 96.62 98 ASN B O 1
ATOM 1789 N N . ASP B 1 99 ? 10.195 16.828 11.828 1 94.75 99 ASP B N 1
ATOM 1790 C CA . ASP B 1 99 ? 10.375 17.484 13.125 1 94.75 99 ASP B CA 1
ATOM 1791 C C . ASP B 1 99 ? 9.375 18.625 13.305 1 94.75 99 ASP B C 1
ATOM 1793 O O . ASP B 1 99 ? 9.125 19.078 14.422 1 94.75 99 ASP B O 1
ATOM 1797 N N . CYS B 1 100 ? 8.773 19.078 12.273 1 96.56 100 CYS B N 1
ATOM 1798 C CA . CYS B 1 100 ? 7.812 20.172 12.305 1 96.56 100 CYS B CA 1
ATOM 1799 C C . CYS B 1 100 ? 6.383 19.656 12.273 1 96.56 100 CYS B C 1
ATOM 1801 O O . CYS B 1 100 ? 5.449 20.406 11.992 1 96.56 100 CYS B O 1
ATOM 1803 N N . ASP B 1 101 ? 6.199 18.344 12.43 1 95.81 101 ASP B N 1
ATOM 1804 C CA . ASP B 1 101 ? 4.891 17.703 12.469 1 95.81 101 ASP B CA 1
ATOM 1805 C C . ASP B 1 101 ? 4.219 17.75 11.102 1 95.81 101 ASP B C 1
ATOM 1807 O O . ASP B 1 101 ? 3.008 17.953 11 1 95.81 101 ASP B O 1
ATOM 1811 N N . GLU B 1 102 ? 5 17.688 10.125 1 98.56 102 GLU B N 1
ATOM 1812 C CA . GLU B 1 102 ? 4.496 17.641 8.758 1 98.56 102 GLU B CA 1
ATOM 1813 C C . GLU B 1 102 ? 4.664 16.25 8.148 1 98.56 102 GLU B C 1
ATOM 1815 O O . GLU B 1 102 ? 5.664 15.578 8.406 1 98.56 102 GLU B O 1
ATOM 1820 N N . PHE B 1 103 ? 3.672 15.906 7.363 1 98.56 103 PHE B N 1
ATOM 1821 C CA . PHE B 1 103 ? 3.754 14.648 6.633 1 98.56 103 PHE B CA 1
ATOM 1822 C C . PHE B 1 103 ? 4.566 14.812 5.355 1 98.56 103 PHE B C 1
ATOM 1824 O O . PHE B 1 103 ? 4.414 15.812 4.645 1 98.56 103 PHE B O 1
ATOM 1831 N N . ARG B 1 104 ? 5.461 13.938 5.109 1 98.56 104 ARG B N 1
ATOM 1832 C CA . ARG B 1 104 ? 6.254 13.922 3.887 1 98.56 104 ARG B CA 1
ATOM 1833 C C . ARG B 1 104 ? 6.359 12.516 3.316 1 98.56 104 ARG B C 1
ATOM 1835 O O . ARG B 1 104 ? 6.18 11.531 4.039 1 98.56 104 ARG B O 1
ATOM 1842 N N . LEU B 1 105 ? 6.617 12.383 2.033 1 98.5 105 LEU B N 1
ATOM 1843 C CA . LEU B 1 105 ? 6.789 11.078 1.402 1 98.5 105 LEU B CA 1
ATOM 1844 C C . LEU B 1 105 ? 8.141 10.469 1.774 1 98.5 105 LEU B C 1
ATOM 1846 O O . LEU B 1 105 ? 9.148 11.172 1.833 1 98.5 105 LEU B O 1
ATOM 1850 N N . THR B 1 106 ? 8.117 9.219 2.039 1 97.88 106 THR B N 1
ATOM 1851 C CA . THR B 1 106 ? 9.359 8.469 2.098 1 97.88 106 THR B CA 1
ATOM 1852 C C . THR B 1 106 ? 9.867 8.141 0.695 1 97.88 106 THR B C 1
ATOM 1854 O O . THR B 1 106 ? 9.242 8.523 -0.298 1 97.88 106 THR B O 1
ATOM 1857 N N . GLN B 1 107 ? 11 7.473 0.651 1 96.62 107 GLN B N 1
ATOM 1858 C CA . GLN B 1 107 ? 11.477 7.008 -0.649 1 96.62 107 GLN B CA 1
ATOM 1859 C C . GLN B 1 107 ? 10.484 6.043 -1.284 1 96.62 107 GLN B C 1
ATOM 1861 O O . GLN B 1 107 ? 10.211 6.117 -2.486 1 96.62 107 GLN B O 1
ATOM 1866 N N . ALA B 1 108 ? 9.914 5.098 -0.491 1 96.31 108 ALA B N 1
ATOM 1867 C CA . ALA B 1 108 ? 8.914 4.145 -0.973 1 96.31 108 ALA B CA 1
ATOM 1868 C C . ALA B 1 108 ? 7.645 4.863 -1.43 1 96.31 108 ALA B C 1
ATOM 1870 O O . ALA B 1 108 ? 7.078 4.527 -2.471 1 96.31 108 ALA B O 1
ATOM 1871 N N . GLY B 1 109 ? 7.234 5.883 -0.687 1 97.44 109 GLY B N 1
ATOM 1872 C CA . GLY B 1 109 ? 6.066 6.676 -1.036 1 97.44 109 GLY B CA 1
ATOM 1873 C C . GLY B 1 109 ? 6.234 7.445 -2.33 1 97.44 109 GLY B C 1
ATOM 1874 O O . GLY B 1 109 ? 5.297 7.551 -3.125 1 97.44 109 GLY B O 1
ATOM 1875 N N . LEU B 1 110 ? 7.414 7.953 -2.49 1 97.19 110 LEU B N 1
ATOM 1876 C CA . LEU B 1 110 ? 7.73 8.672 -3.721 1 97.19 110 LEU B CA 1
ATOM 1877 C C . LEU B 1 110 ? 7.664 7.742 -4.926 1 97.19 110 LEU B C 1
ATOM 1879 O O . LEU B 1 110 ? 7.117 8.109 -5.969 1 97.19 110 LEU B O 1
ATOM 1883 N N . ALA B 1 111 ? 8.211 6.578 -4.777 1 95.69 111 ALA B N 1
ATOM 1884 C CA . ALA B 1 111 ? 8.203 5.598 -5.859 1 95.69 111 ALA B CA 1
ATOM 1885 C C . ALA B 1 111 ? 6.777 5.23 -6.258 1 95.69 111 ALA B C 1
ATOM 1887 O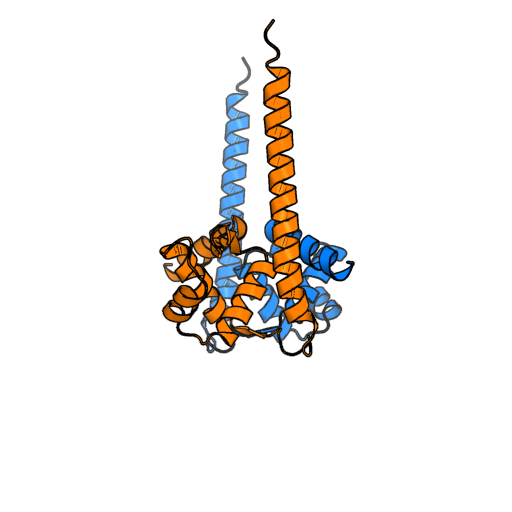 O . ALA B 1 111 ? 6.453 5.176 -7.445 1 95.69 111 ALA B O 1
ATOM 1888 N N . VAL B 1 112 ? 5.949 5 -5.32 1 95.06 112 VAL B N 1
ATOM 1889 C CA . VAL B 1 112 ? 4.562 4.625 -5.59 1 95.06 112 VAL B CA 1
ATOM 1890 C C . VAL B 1 112 ? 3.828 5.801 -6.234 1 95.06 112 VAL B C 1
ATOM 1892 O O . VAL B 1 112 ? 3.039 5.613 -7.164 1 95.06 112 VAL B O 1
ATOM 1895 N N . SER B 1 113 ? 4.066 7.008 -5.727 1 95.25 113 SER B N 1
ATOM 1896 C CA . SER B 1 113 ? 3.428 8.203 -6.27 1 95.25 113 SER B CA 1
ATOM 1897 C C . SER B 1 113 ? 3.789 8.406 -7.734 1 95.25 113 SER B C 1
ATOM 1899 O O . SER B 1 113 ? 2.93 8.75 -8.547 1 95.25 113 SER B O 1
ATOM 1901 N N . LYS B 1 114 ? 4.977 8.188 -8.047 1 94.38 114 LYS B N 1
ATOM 1902 C CA . LYS B 1 114 ? 5.414 8.312 -9.438 1 94.38 114 LYS B CA 1
ATOM 1903 C C . LYS B 1 114 ? 4.715 7.293 -10.328 1 94.38 114 LYS B C 1
ATOM 1905 O O . LYS B 1 114 ? 4.324 7.609 -11.453 1 94.38 114 LYS B O 1
ATOM 1910 N N . ARG B 1 115 ? 4.605 6.117 -9.812 1 90.06 115 ARG B N 1
ATOM 1911 C CA . ARG B 1 115 ? 3.951 5.051 -10.562 1 90.06 115 ARG B CA 1
ATOM 1912 C C . ARG B 1 115 ? 2.484 5.379 -10.82 1 90.06 115 ARG B C 1
ATOM 1914 O O . ARG B 1 115 ? 1.999 5.238 -11.938 1 90.06 115 ARG B O 1
ATOM 1921 N N . ILE B 1 116 ? 1.809 5.797 -9.781 1 85.62 116 ILE B N 1
ATO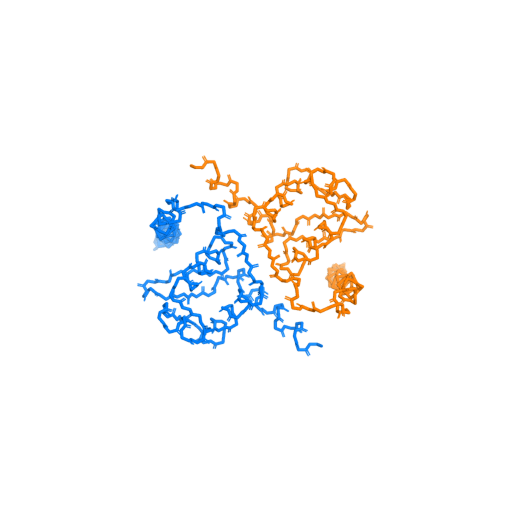M 1922 C CA . ILE B 1 116 ? 0.396 6.152 -9.867 1 85.62 116 ILE B CA 1
ATOM 1923 C C . ILE B 1 116 ? 0.201 7.27 -10.883 1 85.62 116 ILE B C 1
ATOM 1925 O O . ILE B 1 116 ? -0.738 7.234 -11.68 1 85.62 116 ILE B O 1
ATOM 1929 N N . ASN B 1 117 ? 1.078 8.211 -10.836 1 85.94 117 ASN B N 1
ATOM 1930 C CA . ASN B 1 117 ? 0.939 9.383 -11.688 1 85.94 117 ASN B CA 1
ATOM 1931 C C . ASN B 1 117 ? 1.355 9.078 -13.125 1 85.94 117 ASN B C 1
ATOM 1933 O O . ASN B 1 117 ? 0.915 9.75 -14.062 1 85.94 117 ASN B O 1
ATOM 1937 N N . SER B 1 118 ? 2.23 8.133 -13.25 1 84.62 118 SER B N 1
ATOM 1938 C CA . SER B 1 118 ? 2.607 7.734 -14.602 1 84.62 118 SER B CA 1
ATOM 1939 C C . SER B 1 118 ? 1.48 6.965 -15.281 1 84.62 118 SER B C 1
ATOM 1941 O O . SER B 1 118 ? 1.308 7.059 -16.5 1 84.62 118 SER B O 1
ATOM 1943 N N . GLU B 1 119 ? 0.79 6.172 -14.578 1 71.75 119 GLU B N 1
ATOM 1944 C CA . GLU B 1 119 ? -0.311 5.367 -15.102 1 71.75 119 GLU B CA 1
ATOM 1945 C C . GLU B 1 119 ? -1.527 6.234 -15.414 1 71.75 119 GLU B C 1
ATOM 1947 O O . GLU B 1 119 ? -2.275 5.949 -16.344 1 71.75 119 GLU B O 1
ATOM 1952 N N . ASP B 1 120 ? -1.755 7.16 -14.617 1 64.5 120 ASP B N 1
ATOM 1953 C CA . ASP B 1 120 ? -2.885 8.055 -14.836 1 64.5 120 ASP B CA 1
ATOM 1954 C C . ASP B 1 120 ? -2.656 8.93 -16.062 1 64.5 120 ASP B C 1
ATOM 1956 O O . ASP B 1 120 ? -3.611 9.336 -16.734 1 64.5 120 ASP B O 1
ATOM 1960 N N . ASN B 1 121 ? -1.431 9.148 -16.422 1 54.47 121 ASN B N 1
ATOM 1961 C CA . ASN B 1 121 ? -1.109 9.969 -17.594 1 54.47 121 ASN B CA 1
ATOM 1962 C C . ASN B 1 121 ? -0.936 9.109 -18.844 1 54.47 121 ASN B C 1
ATOM 1964 O O . ASN B 1 121 ? -0.997 9.625 -19.969 1 54.47 121 ASN B O 1
ATOM 1968 N N . ALA B 1 122 ? -0.887 7.766 -18.797 1 48.34 122 ALA B N 1
ATOM 1969 C CA . ALA B 1 122 ? -0.756 6.949 -20 1 48.34 122 ALA B CA 1
ATOM 1970 C C . ALA B 1 122 ? -2.125 6.613 -20.578 1 48.34 122 ALA B C 1
ATOM 1972 O O . ALA B 1 122 ? -3.127 6.59 -19.859 1 48.34 122 ALA B O 1
#

Secondary structure (DSSP, 8-state):
---HHHHHHHHHHHHHHHHHHHHHHHHHHHHHHHHHHHHS-TTGGGEEEHHHHHHHHHHHHHH-SB-HHHHHHHHT--HHHHHHHHHHHHHTTSEEE-TTS-EEE-HHHHHHHHHHHHHHH-/---HHHHHHHHHHHHHHHHHHHHHHHHHHHHHHHHHHHHS-TTGGGEEEHHHHHHHHHHHHHH-SEEHHHHHHHHT--HHHHHHHHHHHHHTTSEEE-TTSEEEE-HHHHHHHHHHHHHHH-